Protein AF-0000000068719083 (afdb_homodimer)

Sequence (320 aa):
MLQYEHFLDLLLDNAKKLFYPEEWVSLDLTLSKTEVFCLLWMERNTEITMTKIADLLDIPMSTTTGVVNRLVKKGYIERYRDENDRRIVLIRLTETGVMLVQEVKQNAAHYFSLVTEALSEEEKAFLLQIFQKIMNHIATSQQKTEEKVSTPKMKNIPIEMLQYEHFLDLLLDNAKKLFYPEEWVSLDLTLSKTEVFCLLWMERNTEITMTKIADLLDIPMSTTTGVVNRLVKKGYIERYRDENDRRIVLIRLTETGVMLVQEVKQNAAHYFSLVTEALSEEEKAFLLQIFQKIMNHIATSQQKTEEKVSTPKMKNIPIE

Structure (mmCIF, N/CA/C/O backbone):
data_AF-0000000068719083-model_v1
#
loop_
_entity.id
_entity.type
_entity.pdbx_description
1 polymer 'MarR family transcriptional regulator'
#
loop_
_atom_site.group_PDB
_atom_site.id
_atom_site.type_symbol
_atom_site.label_atom_id
_atom_site.label_alt_id
_atom_site.label_comp_id
_atom_site.label_asym_id
_atom_site.label_entity_id
_atom_site.label_seq_id
_atom_site.pdbx_PDB_ins_code
_atom_site.Cartn_x
_atom_site.Cartn_y
_atom_site.Cartn_z
_atom_site.occupancy
_atom_site.B_iso_or_equiv
_atom_site.auth_seq_id
_atom_site.auth_comp_id
_atom_site.auth_asym_id
_atom_site.auth_atom_id
_atom_site.pdbx_PDB_model_num
ATOM 1 N N . MET A 1 1 ? 22.703 9.508 10.367 1 56.69 1 MET A N 1
ATOM 2 C CA . MET A 1 1 ? 21.984 8.258 10.578 1 56.69 1 MET A CA 1
ATOM 3 C C . MET A 1 1 ? 20.516 8.406 10.172 1 56.69 1 MET A C 1
ATOM 5 O O . MET A 1 1 ? 19.859 9.359 10.562 1 56.69 1 MET A O 1
ATOM 9 N N . LEU A 1 2 ? 20.312 7.691 9.18 1 62.22 2 LEU A N 1
ATOM 10 C CA . LEU A 1 2 ? 18.922 7.777 8.758 1 62.22 2 LEU A CA 1
ATOM 11 C C . LEU A 1 2 ? 17.984 7.363 9.891 1 62.22 2 LEU A C 1
ATOM 13 O O . LEU A 1 2 ? 18.094 6.254 10.422 1 62.22 2 LEU A O 1
ATOM 17 N N . GLN A 1 3 ? 17.359 8.391 10.531 1 79.06 3 GLN A N 1
ATOM 18 C CA . GLN A 1 3 ? 16.391 8.148 11.602 1 79.06 3 GLN A CA 1
ATOM 19 C C . GLN A 1 3 ? 15 7.91 11.047 1 79.06 3 GLN A C 1
AT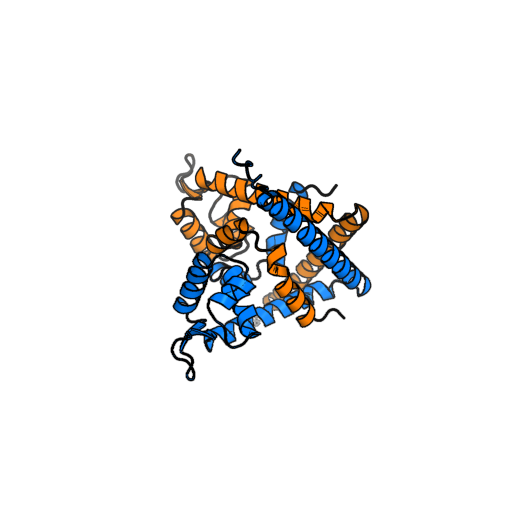OM 21 O O . GLN A 1 3 ? 14.609 8.516 10.047 1 79.06 3 GLN A O 1
ATOM 26 N N . TYR A 1 4 ? 14.398 6.938 11.648 1 80.56 4 TYR A N 1
ATOM 27 C CA . TYR A 1 4 ? 13.062 6.527 11.234 1 80.56 4 TYR A CA 1
ATOM 28 C C . TYR A 1 4 ? 12.156 7.742 11.039 1 80.56 4 TYR A C 1
ATOM 30 O O . TYR A 1 4 ? 11.453 7.84 10.023 1 80.56 4 TYR A O 1
ATOM 38 N N . GLU A 1 5 ? 12.273 8.656 11.961 1 80.19 5 GLU A N 1
ATOM 39 C CA . GLU A 1 5 ? 11.375 9.805 11.914 1 80.19 5 GLU A CA 1
ATOM 40 C C . GLU A 1 5 ? 11.656 10.68 10.695 1 80.19 5 GLU A C 1
ATOM 42 O O . GLU A 1 5 ? 10.727 11.211 10.078 1 80.19 5 GLU A O 1
ATOM 47 N N . HIS A 1 6 ? 12.898 10.742 10.391 1 79.56 6 HIS A N 1
ATOM 48 C CA . HIS A 1 6 ? 13.281 11.523 9.219 1 79.56 6 HIS A CA 1
ATOM 49 C C . HIS A 1 6 ? 12.82 10.844 7.93 1 79.56 6 HIS A C 1
ATOM 51 O O . HIS A 1 6 ? 12.328 11.508 7.016 1 79.56 6 HIS A O 1
ATOM 57 N N . PHE A 1 7 ? 13 9.602 7.984 1 79.31 7 PHE A N 1
ATOM 58 C CA . PHE A 1 7 ? 12.562 8.844 6.816 1 79.31 7 PHE A CA 1
ATOM 59 C C . PHE A 1 7 ? 11.047 8.945 6.645 1 79.31 7 PHE A C 1
ATOM 61 O O . PHE A 1 7 ? 10.555 9.141 5.527 1 79.31 7 PHE A O 1
ATOM 68 N N . LEU A 1 8 ? 10.344 8.812 7.711 1 79.94 8 LEU A N 1
ATOM 69 C CA . LEU A 1 8 ? 8.891 8.898 7.676 1 79.94 8 LEU A CA 1
ATOM 70 C C . LEU A 1 8 ? 8.438 10.266 7.176 1 79.94 8 LEU A C 1
ATOM 72 O O . LEU A 1 8 ? 7.516 10.359 6.363 1 79.94 8 LEU A O 1
ATOM 76 N N . ASP A 1 9 ? 9.117 11.242 7.594 1 80.31 9 ASP A N 1
ATOM 77 C CA . ASP A 1 9 ? 8.789 12.594 7.148 1 80.31 9 ASP A CA 1
ATOM 78 C C . ASP A 1 9 ? 9.008 12.742 5.645 1 80.31 9 ASP A C 1
ATOM 80 O O . ASP A 1 9 ? 8.188 13.352 4.949 1 80.31 9 ASP A O 1
ATOM 84 N N . LEU A 1 10 ? 10.062 12.203 5.227 1 76.25 10 LEU A N 1
ATOM 85 C CA . LEU A 1 10 ? 10.367 12.258 3.803 1 76.25 10 LEU A CA 1
ATOM 86 C C . LEU A 1 10 ? 9.305 11.531 2.988 1 76.25 10 LEU A C 1
ATOM 88 O O . LEU A 1 10 ? 8.875 12.023 1.938 1 76.25 10 LEU A O 1
ATOM 92 N N . LEU A 1 11 ? 8.945 10.375 3.459 1 76.75 11 LEU A N 1
ATOM 93 C CA . LEU A 1 11 ? 7.922 9.602 2.768 1 76.75 11 LEU A CA 1
ATOM 94 C C . LEU A 1 11 ? 6.594 10.352 2.738 1 76.75 11 LEU A C 1
ATOM 96 O O . LEU A 1 11 ? 5.945 10.43 1.692 1 76.75 11 LEU A O 1
ATOM 100 N N . LEU A 1 12 ? 6.25 10.945 3.846 1 78.19 12 LEU A N 1
ATOM 101 C CA . LEU A 1 12 ? 4.973 11.648 3.951 1 78.19 12 LEU A CA 1
ATOM 102 C C . LEU A 1 12 ? 4.973 12.906 3.094 1 78.19 12 LEU A C 1
ATOM 104 O O . LEU A 1 12 ? 3.947 13.273 2.518 1 78.19 12 LEU A O 1
ATOM 108 N N . ASP A 1 13 ? 6.07 13.484 2.934 1 76.06 13 ASP A N 1
ATOM 109 C CA . ASP A 1 13 ? 6.184 14.711 2.15 1 76.06 13 ASP A CA 1
ATOM 110 C C . ASP A 1 13 ? 6.156 14.406 0.653 1 76.06 13 ASP A C 1
ATOM 112 O O . ASP A 1 13 ? 5.797 15.266 -0.152 1 76.06 13 ASP A O 1
ATOM 116 N N . ASN A 1 14 ? 6.539 13.172 0.331 1 72.31 14 ASN A N 1
ATOM 117 C CA . ASN A 1 14 ? 6.668 12.828 -1.082 1 72.31 14 ASN A CA 1
ATOM 118 C C . ASN A 1 14 ? 5.598 11.836 -1.517 1 72.31 14 ASN A C 1
ATOM 120 O O . ASN A 1 14 ? 5.551 11.438 -2.682 1 72.31 14 ASN A O 1
ATOM 124 N N . ALA A 1 15 ? 4.938 11.391 -0.532 1 65.88 15 ALA A N 1
ATOM 125 C CA . ALA A 1 15 ? 3.938 10.352 -0.769 1 65.88 15 ALA A CA 1
ATOM 126 C C . ALA A 1 15 ? 3.035 10.719 -1.945 1 65.88 15 ALA A C 1
ATOM 128 O O . ALA A 1 15 ? 2.686 9.859 -2.758 1 65.88 15 ALA A O 1
ATOM 129 N N . LYS A 1 16 ? 2.787 11.938 -2.02 1 64.75 16 LYS A N 1
ATOM 130 C CA . LYS A 1 16 ? 1.903 12.445 -3.066 1 64.75 16 LYS A CA 1
ATOM 131 C C . LYS A 1 16 ? 2.451 12.117 -4.453 1 64.75 16 LYS A C 1
ATOM 133 O O . LYS A 1 16 ? 1.693 11.75 -5.352 1 64.75 16 LYS A O 1
ATOM 138 N N . LYS A 1 17 ? 3.551 12.258 -4.574 1 63.34 17 LYS A N 1
ATOM 139 C CA . LYS A 1 17 ? 4.223 12.141 -5.863 1 63.34 17 LYS A CA 1
ATOM 140 C C . LYS A 1 17 ? 4.398 10.68 -6.266 1 63.34 17 LYS A C 1
ATOM 142 O O . LYS A 1 17 ? 4.324 10.344 -7.449 1 63.34 17 LYS A O 1
ATOM 147 N N . LEU A 1 18 ? 4.582 9.938 -5.23 1 61.22 18 LEU A N 1
ATOM 148 C CA . LEU A 1 18 ? 4.945 8.547 -5.492 1 61.22 18 LEU A CA 1
ATOM 149 C C . LEU A 1 18 ? 3.715 7.648 -5.457 1 61.22 18 LEU A C 1
ATOM 151 O O . LEU A 1 18 ? 3.584 6.738 -6.277 1 61.22 18 LEU A O 1
ATOM 155 N N . PHE A 1 19 ? 2.883 8.055 -4.602 1 59.44 19 PHE A N 1
ATOM 156 C CA . PHE A 1 19 ? 1.918 7.012 -4.262 1 59.44 19 PHE A CA 1
ATOM 157 C C . PHE A 1 19 ? 0.505 7.438 -4.648 1 59.44 19 PHE A C 1
ATOM 159 O O . PHE A 1 19 ? -0.429 6.637 -4.582 1 59.44 19 PHE A O 1
ATOM 166 N N . TYR A 1 20 ? 0.409 8.609 -5.23 1 63.75 20 TYR A N 1
ATOM 167 C CA . TYR A 1 20 ? -0.998 8.984 -5.312 1 63.75 20 TYR A CA 1
ATOM 168 C C . TYR A 1 20 ? -1.325 9.578 -6.676 1 63.75 20 TYR A C 1
ATOM 170 O O . TYR A 1 20 ? -1.882 10.672 -6.766 1 63.75 20 TYR A O 1
ATOM 178 N N . PRO A 1 21 ? -0.808 8.844 -7.66 1 64.12 21 PRO A N 1
ATOM 179 C CA . PRO A 1 21 ? -1.549 9.25 -8.859 1 64.12 21 PRO A CA 1
ATOM 180 C C . PRO A 1 21 ? -3.037 8.914 -8.773 1 64.12 21 PRO A C 1
ATOM 182 O O . PRO A 1 21 ? -3.428 8 -8.039 1 64.12 21 PRO A O 1
ATOM 185 N N . GLU A 1 22 ? -3.838 9.82 -9.336 1 66.44 22 GLU A N 1
ATOM 186 C CA . GLU A 1 22 ? -5.289 9.695 -9.227 1 66.44 22 GLU A CA 1
ATOM 187 C C . GLU A 1 22 ? -5.73 8.25 -9.414 1 66.44 22 GLU A C 1
ATOM 189 O O . GLU A 1 22 ? -6.617 7.766 -8.703 1 66.44 22 GLU A O 1
ATOM 194 N N . GLU A 1 23 ? -5.035 7.613 -10.219 1 70.75 23 GLU A N 1
ATOM 195 C CA . GLU A 1 23 ? -5.41 6.242 -10.547 1 70.75 23 GLU A CA 1
ATOM 196 C C . GLU A 1 23 ? -5.145 5.305 -9.367 1 70.75 23 GLU A C 1
ATOM 198 O O . GLU A 1 23 ? -5.93 4.391 -9.109 1 70.75 23 GLU A O 1
ATOM 203 N N . TRP A 1 24 ? -4.211 5.629 -8.594 1 76.81 24 TRP A N 1
ATOM 204 C CA . TRP A 1 24 ? -3.861 4.742 -7.492 1 76.81 24 TRP A CA 1
ATOM 205 C C . TRP A 1 24 ? -4.75 5.004 -6.281 1 76.81 24 TRP A C 1
ATOM 207 O O . TRP A 1 24 ? -5.047 4.09 -5.512 1 76.81 24 TRP A O 1
ATOM 217 N N . VAL A 1 25 ? -5.242 6.188 -6.352 1 79.69 25 VAL A N 1
ATOM 218 C CA . VAL A 1 25 ? -6.07 6.543 -5.207 1 79.69 25 VAL A CA 1
ATOM 219 C C . VAL A 1 25 ? -7.402 5.797 -5.277 1 79.69 25 VAL A C 1
ATOM 221 O O . VAL A 1 25 ? -7.871 5.254 -4.277 1 79.69 25 VAL A O 1
ATOM 224 N N . SER A 1 26 ? -7.91 5.832 -6.461 1 83.06 26 SER A N 1
ATOM 225 C CA . SER A 1 26 ? -9.188 5.145 -6.645 1 83.06 26 SER A CA 1
ATOM 226 C C . SER A 1 26 ? -9.062 3.66 -6.324 1 83.06 26 SER A C 1
ATOM 228 O O . SER A 1 26 ? -9.914 3.1 -5.625 1 83.06 26 SER A O 1
ATOM 230 N N . LEU A 1 27 ? -8.016 3.102 -6.781 1 85.94 27 LEU A N 1
ATOM 231 C CA . LEU A 1 27 ? -7.777 1.688 -6.516 1 85.94 27 LEU A CA 1
ATOM 232 C C . LEU A 1 27 ? -7.543 1.444 -5.027 1 85.94 27 LEU A C 1
ATOM 234 O O . LEU A 1 27 ? -8.102 0.507 -4.453 1 85.94 27 LEU A O 1
ATOM 238 N N . ASP A 1 28 ? -6.836 2.328 -4.449 1 85.69 28 ASP A N 1
ATOM 239 C CA . ASP A 1 28 ? -6.48 2.236 -3.037 1 85.69 28 ASP A CA 1
ATOM 240 C C . ASP A 1 28 ? -7.723 2.301 -2.152 1 85.69 28 ASP A C 1
ATOM 242 O O . ASP A 1 28 ? -7.789 1.635 -1.117 1 85.69 28 ASP A O 1
ATOM 246 N N . LEU A 1 29 ? -8.617 2.992 -2.641 1 86.69 29 LEU A N 1
ATOM 247 C CA . LEU A 1 29 ? -9.82 3.197 -1.836 1 86.69 29 LEU A CA 1
ATOM 248 C C . LEU A 1 29 ? -10.828 2.072 -2.064 1 86.69 29 LEU A C 1
ATOM 250 O O . LEU A 1 29 ? -11.773 1.916 -1.294 1 86.69 29 LEU A O 1
ATOM 254 N N . THR A 1 30 ? -10.523 1.318 -3.061 1 88.88 30 THR A N 1
ATOM 255 C CA . THR A 1 30 ? -11.5 0.294 -3.418 1 88.88 30 THR A CA 1
ATOM 256 C C . THR A 1 30 ? -11 -1.091 -3.014 1 88.88 30 THR A C 1
ATOM 258 O O . THR A 1 30 ? -11.797 -1.961 -2.652 1 88.88 30 THR A O 1
ATOM 261 N N . LEU A 1 31 ? -9.695 -1.277 -3.098 1 93 31 LEU A N 1
ATOM 262 C CA . LEU A 1 31 ? -9.117 -2.586 -2.82 1 93 31 LEU A CA 1
ATOM 263 C C . LEU A 1 31 ? -7.914 -2.461 -1.892 1 93 31 LEU A C 1
ATOM 265 O O . LEU A 1 31 ? -7.07 -1.582 -2.076 1 93 31 LEU A O 1
ATOM 269 N N . SER A 1 32 ? -7.906 -3.391 -0.955 1 90.5 32 SER A N 1
ATOM 270 C CA . SER A 1 32 ? -6.703 -3.479 -0.131 1 90.5 32 SER A CA 1
ATOM 271 C C . SER A 1 32 ? -5.539 -4.074 -0.914 1 90.5 32 SER A C 1
ATOM 273 O O . SER A 1 32 ? -5.738 -4.691 -1.962 1 90.5 32 SER A O 1
ATOM 275 N N . LYS A 1 33 ? -4.391 -3.863 -0.398 1 88.19 33 LYS A N 1
ATOM 276 C CA . LYS A 1 33 ? -3.213 -4.473 -1.008 1 88.19 33 LYS A CA 1
ATOM 277 C C . LYS A 1 33 ? -3.33 -5.992 -1.034 1 88.19 33 LYS A C 1
ATOM 279 O O . LYS A 1 33 ? -2.932 -6.633 -2.008 1 88.19 33 LYS A O 1
ATOM 284 N N . THR A 1 34 ? -3.875 -6.477 0.016 1 89 34 THR A N 1
ATOM 285 C CA . THR A 1 34 ? -4.07 -7.918 0.113 1 89 34 THR A CA 1
ATOM 286 C C . THR A 1 34 ? -4.969 -8.422 -1.017 1 89 34 THR A C 1
ATOM 288 O O . THR A 1 34 ? -4.664 -9.43 -1.655 1 89 34 THR A O 1
ATOM 291 N N . GLU A 1 35 ? -5.953 -7.723 -1.214 1 93.06 35 GLU A N 1
ATOM 292 C CA . GLU A 1 35 ? -6.879 -8.086 -2.283 1 93.06 35 GLU A CA 1
ATOM 293 C C . GLU A 1 35 ? -6.215 -7.961 -3.652 1 93.06 35 GLU A C 1
ATOM 295 O O . GLU A 1 35 ? -6.395 -8.82 -4.516 1 93.06 35 GLU A O 1
ATOM 300 N N . VAL A 1 36 ? -5.477 -6.938 -3.818 1 91.56 36 VAL A N 1
ATOM 301 C CA . VAL A 1 36 ? -4.789 -6.719 -5.086 1 91.56 36 VAL A CA 1
ATOM 302 C C . VAL A 1 36 ? -3.779 -7.84 -5.324 1 91.56 36 VAL A C 1
ATOM 304 O O . VAL A 1 36 ? -3.719 -8.406 -6.422 1 91.56 36 VAL A O 1
ATOM 307 N N . PHE A 1 37 ? -3.086 -8.164 -4.34 1 89.5 37 PHE A N 1
ATOM 308 C CA . PHE A 1 37 ? -2.092 -9.219 -4.465 1 89.5 37 PHE A CA 1
ATOM 309 C C . PHE A 1 37 ? -2.758 -10.555 -4.773 1 89.5 37 PHE A C 1
ATOM 311 O O . PHE A 1 37 ? -2.232 -11.352 -5.559 1 89.5 37 PHE A O 1
ATOM 318 N N . CYS A 1 38 ? -3.818 -10.766 -4.133 1 92.31 38 CYS A N 1
ATOM 319 C CA . CYS A 1 38 ? -4.57 -11.984 -4.406 1 92.31 38 CYS A CA 1
ATOM 320 C C . CYS A 1 38 ? -4.93 -12.086 -5.883 1 92.31 38 CYS A C 1
ATOM 322 O O . CYS A 1 38 ? -4.68 -13.109 -6.52 1 92.31 38 CYS A O 1
ATOM 324 N N . LEU A 1 39 ? -5.375 -11.023 -6.414 1 95.38 39 LEU A N 1
ATOM 325 C CA . LEU A 1 39 ? -5.793 -11 -7.812 1 95.38 39 LEU A CA 1
ATOM 326 C C . LEU A 1 39 ? -4.602 -11.188 -8.742 1 95.38 39 LEU A C 1
ATOM 328 O O . LEU A 1 39 ? -4.688 -11.922 -9.727 1 95.38 39 LEU A O 1
ATOM 332 N N . LEU A 1 40 ? -3.553 -10.508 -8.43 1 92.81 40 LEU A N 1
ATOM 333 C CA . LEU A 1 40 ? -2.346 -10.625 -9.242 1 92.81 40 LEU A CA 1
ATOM 334 C C . LEU A 1 40 ? -1.826 -12.055 -9.242 1 92.81 40 LEU A C 1
ATOM 336 O O . LEU A 1 40 ? -1.424 -12.578 -10.289 1 92.81 40 LEU A O 1
ATOM 340 N N . TRP A 1 41 ? -1.863 -12.617 -8.125 1 89.06 41 TRP A N 1
ATOM 341 C CA . TRP A 1 41 ? -1.402 -14 -7.996 1 89.06 41 TRP A CA 1
ATOM 342 C C . TRP A 1 41 ? -2.307 -14.945 -8.773 1 89.06 41 TRP A C 1
ATOM 344 O O . TRP A 1 41 ? -1.825 -15.859 -9.445 1 89.06 41 TRP A O 1
ATOM 354 N N . MET A 1 42 ? -3.559 -14.766 -8.648 1 94 42 MET A N 1
ATOM 355 C CA . MET A 1 42 ? -4.52 -15.641 -9.32 1 94 42 MET A CA 1
ATOM 356 C C . MET A 1 42 ? -4.316 -15.609 -10.828 1 94 42 MET A C 1
ATOM 358 O O . MET A 1 42 ? -4.559 -16.609 -11.516 1 94 42 MET A O 1
ATOM 362 N N . GLU A 1 43 ? -3.943 -14.469 -11.289 1 92.62 43 GLU A N 1
ATOM 363 C CA . GLU A 1 43 ? -3.758 -14.328 -12.727 1 92.62 43 GLU A CA 1
ATOM 364 C C . GLU A 1 43 ? -2.641 -15.242 -13.234 1 92.62 43 GLU A C 1
ATOM 366 O O . GLU A 1 43 ? -2.676 -15.703 -14.375 1 92.62 43 GLU A O 1
ATOM 371 N N . ARG A 1 44 ? -1.761 -15.602 -12.383 1 87.81 44 ARG A N 1
ATOM 372 C CA . ARG A 1 44 ? -0.595 -16.391 -12.781 1 87.81 44 ARG A CA 1
ATOM 373 C C . ARG A 1 44 ? -0.761 -17.844 -12.391 1 87.81 44 ARG A C 1
ATOM 375 O O . ARG A 1 44 ? 0.15 -18.656 -12.586 1 87.81 44 ARG A O 1
ATOM 382 N N . ASN A 1 45 ? -1.849 -18.156 -11.82 1 88.19 45 ASN A N 1
ATOM 383 C CA . ASN A 1 45 ? -2.053 -19.516 -11.328 1 88.19 45 ASN A CA 1
ATOM 384 C C . ASN A 1 45 ? -3.365 -20.109 -11.836 1 88.19 45 ASN A C 1
ATOM 386 O O . ASN A 1 45 ? -4.262 -19.359 -12.258 1 88.19 45 ASN A O 1
ATOM 390 N N . THR A 1 46 ? -3.395 -21.453 -11.867 1 87.19 46 THR A N 1
ATOM 391 C CA . THR A 1 46 ? -4.594 -22.172 -12.281 1 87.19 46 THR A CA 1
ATOM 392 C C . THR A 1 46 ? -5.07 -23.109 -11.172 1 87.19 46 THR A C 1
ATOM 394 O O . THR A 1 46 ? -4.336 -23.375 -10.219 1 87.19 46 THR A O 1
ATOM 397 N N . GLU A 1 47 ? -6.359 -23.562 -11.32 1 89.62 47 GLU A N 1
ATOM 398 C CA . GLU A 1 47 ? -6.941 -24.5 -10.367 1 89.62 47 GLU A CA 1
ATOM 399 C C . GLU A 1 47 ? -6.828 -23.984 -8.938 1 89.62 47 GLU A C 1
ATOM 401 O O . GLU A 1 47 ? -6.34 -24.688 -8.047 1 89.62 47 GLU A O 1
ATOM 406 N N . ILE A 1 48 ? -7.305 -22.812 -8.758 1 95.06 48 ILE A N 1
ATOM 407 C CA . ILE A 1 48 ? -7.129 -22.094 -7.5 1 95.06 48 ILE A CA 1
ATOM 408 C C . ILE A 1 48 ? -8.211 -22.516 -6.512 1 95.06 48 ILE A C 1
ATOM 410 O O . ILE A 1 48 ? -9.406 -22.469 -6.828 1 95.06 48 ILE A O 1
ATOM 414 N N . THR A 1 49 ? -7.723 -22.984 -5.348 1 95.94 49 THR A N 1
ATOM 415 C CA . THR A 1 49 ? -8.617 -23.297 -4.234 1 95.94 49 THR A CA 1
ATOM 416 C C . THR A 1 49 ? -8.438 -22.281 -3.104 1 95.94 49 THR A C 1
ATOM 418 O O . THR A 1 49 ? -7.492 -21.484 -3.119 1 95.94 49 THR A O 1
ATOM 421 N N . MET A 1 50 ? -9.391 -22.359 -2.174 1 96.06 50 MET A N 1
ATOM 422 C CA . MET A 1 50 ? -9.266 -21.5 -0.996 1 96.06 50 MET A CA 1
ATOM 423 C C . MET A 1 50 ? -7.949 -21.766 -0.275 1 96.06 50 MET A C 1
ATOM 425 O O . MET A 1 50 ? -7.281 -20.812 0.157 1 96.06 50 MET A O 1
ATOM 429 N N . THR A 1 51 ? -7.609 -23 -0.189 1 95.12 51 THR A N 1
ATOM 430 C CA . THR A 1 51 ? -6.383 -23.391 0.494 1 95.12 51 THR A CA 1
ATOM 431 C C . THR A 1 51 ? -5.156 -22.844 -0.232 1 95.12 51 THR A C 1
ATOM 433 O O . THR A 1 51 ? -4.227 -22.344 0.402 1 95.12 51 THR A O 1
ATOM 436 N N . LYS A 1 52 ? -5.121 -22.891 -1.473 1 93.69 52 LYS A N 1
ATOM 437 C CA . LYS A 1 52 ? -4.004 -22.375 -2.258 1 93.69 52 LYS A CA 1
ATOM 438 C C . LYS A 1 52 ? -3.852 -20.875 -2.068 1 93.69 52 LYS A C 1
ATOM 440 O O . LYS A 1 52 ? -2.732 -20.359 -1.992 1 93.69 52 LYS A O 1
ATOM 445 N N . ILE A 1 53 ? -4.973 -20.188 -1.955 1 92.69 53 ILE A N 1
ATOM 446 C CA . ILE A 1 53 ? -4.938 -18.75 -1.743 1 92.69 53 ILE A CA 1
ATOM 447 C C . ILE A 1 53 ? -4.352 -18.438 -0.367 1 92.69 53 ILE A C 1
ATOM 449 O O . ILE A 1 53 ? -3.469 -17.594 -0.237 1 92.69 53 ILE A O 1
ATOM 453 N N . ALA A 1 54 ? -4.824 -19.141 0.609 1 91 54 ALA A N 1
ATOM 454 C CA . ALA A 1 54 ? -4.359 -18.922 1.978 1 91 54 ALA A CA 1
ATOM 455 C C . ALA A 1 54 ? -2.854 -19.156 2.086 1 91 54 ALA A C 1
ATOM 457 O O . ALA A 1 54 ? -2.143 -18.375 2.723 1 91 54 ALA A O 1
ATOM 458 N N . ASP A 1 55 ? -2.375 -20.203 1.466 1 86.5 55 ASP A N 1
ATOM 459 C CA . ASP A 1 55 ? -0.965 -20.578 1.506 1 86.5 55 ASP A CA 1
ATOM 460 C C . ASP A 1 55 ? -0.1 -19.531 0.794 1 86.5 55 ASP A C 1
ATOM 462 O O . ASP A 1 55 ? 0.955 -19.156 1.3 1 86.5 55 ASP A O 1
ATOM 466 N N . LEU A 1 56 ? -0.563 -19.141 -0.217 1 80 56 LEU A N 1
ATOM 467 C CA . LEU A 1 56 ? 0.214 -18.219 -1.038 1 80 56 LEU A CA 1
ATOM 468 C C . LEU A 1 56 ? 0.275 -16.828 -0.396 1 80 56 LEU A C 1
ATOM 470 O O . LEU A 1 56 ? 1.324 -16.188 -0.405 1 80 56 LEU A O 1
ATOM 474 N N . LEU A 1 57 ? -0.862 -16.375 0.115 1 81.12 57 LEU A N 1
ATOM 475 C CA . LEU A 1 57 ? -0.885 -15.086 0.783 1 81.12 57 LEU A CA 1
ATOM 476 C C . LEU A 1 57 ? -0.342 -15.195 2.203 1 81.12 57 LEU A C 1
ATOM 478 O O . LEU A 1 57 ? -0.044 -14.18 2.84 1 81.12 57 LEU A O 1
ATOM 482 N N . ASP A 1 58 ? -0.278 -16.422 2.658 1 82.31 58 ASP A N 1
ATOM 483 C CA . ASP A 1 58 ? 0.197 -16.703 4.008 1 82.31 58 ASP A CA 1
ATOM 484 C C . ASP A 1 58 ? -0.652 -15.984 5.055 1 82.31 58 ASP A C 1
ATOM 486 O O . ASP A 1 58 ? -0.123 -15.266 5.902 1 82.31 58 ASP A O 1
ATOM 490 N N . ILE A 1 59 ? -1.872 -16.156 4.918 1 84.12 59 ILE A N 1
ATOM 491 C CA . ILE A 1 59 ? -2.826 -15.609 5.871 1 84.12 59 ILE A CA 1
ATOM 492 C C . ILE A 1 59 ? -3.779 -16.703 6.348 1 84.12 59 ILE A C 1
ATOM 494 O O . ILE A 1 59 ? -3.986 -17.703 5.648 1 84.12 59 ILE A O 1
ATOM 498 N N . PRO A 1 60 ? -4.293 -16.5 7.512 1 88.5 60 PRO A N 1
ATOM 499 C CA . PRO A 1 60 ? -5.227 -17.5 8.039 1 88.5 60 PRO A CA 1
ATOM 500 C C . PRO A 1 60 ? -6.453 -17.688 7.148 1 88.5 60 PRO A C 1
ATOM 502 O O . PRO A 1 60 ? -6.879 -16.75 6.473 1 88.5 60 PRO A O 1
ATOM 505 N N . MET A 1 61 ? -6.996 -18.859 7.262 1 94 61 MET A N 1
ATOM 506 C CA . MET A 1 61 ? -8.164 -19.203 6.445 1 94 61 MET A CA 1
ATOM 507 C C . MET A 1 61 ? -9.32 -18.25 6.727 1 94 61 MET A C 1
ATOM 509 O O . MET A 1 61 ? -10.078 -17.906 5.82 1 94 61 MET A O 1
ATOM 513 N N . SER A 1 62 ? -9.406 -17.891 7.898 1 93.56 62 SER A N 1
ATOM 514 C CA . SER A 1 62 ? -10.477 -16.969 8.25 1 93.56 62 SER A CA 1
ATOM 515 C C . SER A 1 62 ? -10.336 -15.656 7.477 1 93.56 62 SER A C 1
ATOM 517 O O . SER A 1 62 ? -11.32 -15.133 6.945 1 93.56 62 SER A O 1
ATOM 519 N N . THR A 1 63 ? -9.156 -15.172 7.367 1 91.19 63 THR A N 1
ATOM 520 C CA . THR A 1 63 ? -8.883 -13.953 6.621 1 91.19 63 THR A CA 1
ATOM 521 C C . THR A 1 63 ? -9.062 -14.18 5.121 1 91.19 63 THR A C 1
ATOM 523 O O . THR A 1 63 ? -9.617 -13.328 4.426 1 91.19 63 THR A O 1
ATOM 526 N N . THR A 1 64 ? -8.586 -15.297 4.754 1 94.06 64 THR A N 1
ATOM 527 C CA . THR A 1 64 ? -8.727 -15.664 3.352 1 94.06 64 THR A CA 1
ATOM 528 C C . THR A 1 64 ? -10.203 -15.664 2.943 1 94.06 64 THR A C 1
ATOM 530 O O . THR A 1 64 ? -10.562 -15.125 1.896 1 94.06 64 THR A O 1
ATOM 533 N N . THR A 1 65 ? -11.023 -16.219 3.723 1 96.75 65 THR A N 1
ATOM 534 C CA . THR A 1 65 ? -12.453 -16.266 3.451 1 96.75 65 THR A CA 1
ATOM 535 C C . THR A 1 65 ? -13.023 -14.852 3.299 1 96.75 65 THR A C 1
ATOM 537 O O . THR A 1 65 ? -13.773 -14.578 2.363 1 96.75 65 THR A O 1
ATOM 540 N N . GLY A 1 66 ? -12.602 -14.016 4.227 1 95.44 66 GLY A N 1
ATOM 541 C CA . GLY A 1 66 ? -13.031 -12.633 4.141 1 95.44 66 GLY A CA 1
ATOM 542 C C . GLY A 1 66 ? -12.602 -11.953 2.855 1 95.44 66 GLY A C 1
ATOM 543 O O . GLY A 1 66 ? -13.391 -11.266 2.213 1 95.44 66 GLY A O 1
ATOM 544 N N . VAL A 1 67 ? -11.414 -12.133 2.48 1 94.94 67 VAL A N 1
ATOM 545 C CA . VAL A 1 67 ? -10.844 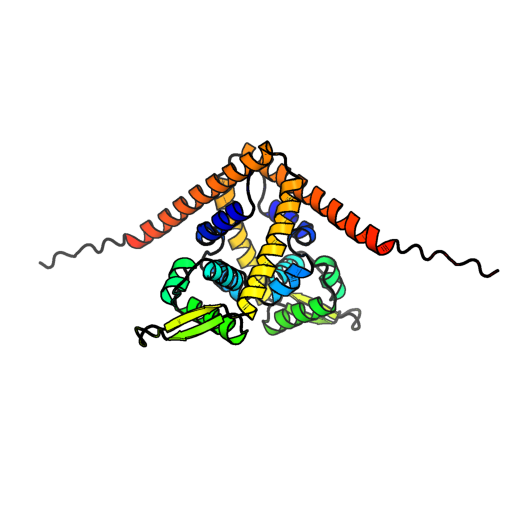-11.523 1.283 1 94.94 67 VAL A CA 1
ATOM 546 C C . VAL A 1 67 ? -11.57 -12.039 0.043 1 94.94 67 VAL A C 1
ATOM 548 O O . VAL A 1 67 ? -11.992 -11.258 -0.809 1 94.94 67 VAL A O 1
ATOM 551 N N . VAL A 1 68 ? -11.742 -13.312 -0.014 1 97.25 68 VAL A N 1
ATOM 552 C CA . VAL A 1 68 ? -12.367 -13.93 -1.177 1 97.25 68 VAL A CA 1
ATOM 553 C C . VAL A 1 68 ? -13.828 -13.508 -1.265 1 97.25 68 VAL A C 1
ATOM 555 O O . VAL A 1 68 ? -14.32 -13.156 -2.342 1 97.25 68 VAL A O 1
ATOM 558 N N . ASN A 1 69 ? -14.5 -13.516 -0.157 1 97.81 69 ASN A N 1
ATOM 559 C CA . ASN A 1 69 ? -15.898 -13.094 -0.144 1 97.81 69 ASN A CA 1
ATOM 560 C C . ASN A 1 69 ? -16.047 -11.664 -0.654 1 97.81 69 ASN A C 1
ATOM 562 O O . ASN A 1 69 ? -16.969 -11.367 -1.414 1 97.81 69 ASN A O 1
ATOM 566 N N . ARG A 1 70 ? -15.203 -10.812 -0.269 1 96.81 70 ARG A N 1
ATOM 567 C CA . ARG A 1 70 ? -15.242 -9.43 -0.712 1 96.81 70 ARG A CA 1
ATOM 568 C C . ARG A 1 70 ? -15.008 -9.32 -2.215 1 96.81 70 ARG A C 1
ATOM 570 O O . ARG A 1 70 ? -15.688 -8.562 -2.906 1 96.81 70 ARG A O 1
ATOM 577 N N . LEU A 1 71 ? -14.055 -10.07 -2.682 1 97.94 71 LEU A N 1
ATOM 578 C CA . LEU A 1 71 ? -13.711 -10.031 -4.102 1 97.94 71 LEU A CA 1
ATOM 579 C C . LEU A 1 71 ? -14.836 -10.625 -4.945 1 97.94 71 LEU A C 1
ATOM 581 O O . LEU A 1 71 ? -15.086 -10.164 -6.062 1 97.94 71 LEU A O 1
ATOM 585 N N . VAL A 1 72 ? -15.531 -11.641 -4.426 1 98.25 72 VAL A N 1
ATOM 586 C CA . VAL A 1 72 ? -16.688 -12.211 -5.098 1 98.25 72 VAL A CA 1
ATOM 587 C C . VAL A 1 72 ? -17.812 -11.188 -5.141 1 98.25 72 VAL A C 1
ATOM 589 O O . VAL A 1 72 ? -18.438 -10.969 -6.191 1 98.25 72 VAL A O 1
ATOM 592 N N . LYS A 1 73 ? -18.016 -10.578 -4.031 1 97.81 73 LYS A N 1
ATOM 593 C CA . LYS A 1 73 ? -19.062 -9.578 -3.934 1 97.81 73 LYS A CA 1
ATOM 594 C C . LYS A 1 73 ? -18.828 -8.422 -4.902 1 97.81 73 LYS A C 1
ATOM 596 O O . LYS A 1 73 ? -19.766 -7.895 -5.496 1 97.81 73 LYS A O 1
ATOM 601 N N . LYS A 1 74 ? -17.578 -8.07 -5.109 1 97 74 LYS A N 1
ATOM 602 C CA . LYS A 1 74 ? -17.203 -6.969 -6 1 97 74 LYS A CA 1
ATOM 603 C C . LYS A 1 74 ? -17.203 -7.418 -7.457 1 97 74 LYS A C 1
ATOM 605 O O . LYS A 1 74 ? -17.047 -6.598 -8.367 1 97 74 LYS A O 1
ATOM 610 N N . GLY A 1 75 ? -17.297 -8.695 -7.695 1 98 75 GLY A N 1
ATOM 611 C CA . GLY A 1 75 ? -17.438 -9.242 -9.039 1 98 75 GLY A CA 1
ATOM 612 C C . GLY A 1 75 ? -16.109 -9.5 -9.719 1 98 75 GLY A C 1
ATOM 613 O O . GLY A 1 75 ? -16.047 -9.68 -10.938 1 98 75 GLY A O 1
ATOM 614 N N . TYR A 1 76 ? -14.984 -9.523 -8.992 1 98.06 76 TYR A N 1
ATOM 615 C CA . TYR A 1 76 ? -13.672 -9.695 -9.594 1 98.06 76 TYR A CA 1
ATOM 616 C C . TYR A 1 76 ? -13.305 -11.172 -9.711 1 98.06 76 TYR A C 1
ATOM 618 O O . TYR A 1 76 ? -12.469 -11.547 -10.539 1 98.06 76 TYR A O 1
ATOM 626 N N . ILE A 1 77 ? -13.906 -11.984 -8.781 1 98.38 77 ILE A N 1
ATOM 627 C CA . ILE A 1 77 ? -13.68 -13.43 -8.852 1 98.38 77 ILE A CA 1
ATOM 628 C C . ILE A 1 77 ? -15.008 -14.164 -8.664 1 98.38 77 ILE A C 1
ATOM 630 O O . ILE A 1 77 ? -16 -13.57 -8.25 1 98.38 77 ILE A O 1
ATOM 634 N N . GLU A 1 78 ? -15.016 -15.43 -8.977 1 98.19 78 GLU A N 1
ATOM 635 C CA . GLU A 1 78 ? -16.188 -16.281 -8.773 1 98.19 78 GLU A CA 1
ATOM 636 C C . GLU A 1 78 ? -15.766 -17.703 -8.375 1 98.19 78 GLU A C 1
ATOM 638 O O . GLU A 1 78 ? -14.664 -18.141 -8.695 1 98.19 78 GLU A O 1
ATOM 643 N N . ARG A 1 79 ? -16.625 -18.281 -7.641 1 97 79 ARG A N 1
ATOM 644 C CA . ARG A 1 79 ? -16.453 -19.688 -7.266 1 97 79 ARG A CA 1
ATOM 645 C C . ARG A 1 79 ? -17.172 -20.609 -8.25 1 97 79 ARG A C 1
ATOM 647 O O . ARG A 1 79 ? -18.25 -20.266 -8.75 1 97 79 ARG A O 1
ATOM 654 N N . TYR A 1 80 ? -16.531 -21.688 -8.477 1 95 80 TYR A N 1
ATOM 655 C CA . TYR A 1 80 ? -17.172 -22.688 -9.32 1 95 80 TYR A CA 1
ATOM 656 C C . TYR A 1 80 ? -16.703 -24.094 -8.945 1 95 80 TYR A C 1
ATOM 658 O O . TYR A 1 80 ? -15.672 -24.25 -8.289 1 95 80 TYR A O 1
ATOM 666 N N . ARG A 1 81 ? -17.5 -25.062 -9.273 1 93.31 81 ARG A N 1
ATOM 667 C CA . ARG A 1 81 ? -17.156 -26.438 -8.953 1 93.31 81 ARG A CA 1
ATOM 668 C C . ARG A 1 81 ? -16.438 -27.109 -10.117 1 93.31 81 ARG A C 1
ATOM 670 O O . ARG A 1 81 ? -16.781 -26.891 -11.273 1 93.31 81 ARG A O 1
ATOM 677 N N . ASP A 1 82 ? -15.445 -27.922 -9.695 1 88.25 82 ASP A N 1
ATOM 678 C CA . ASP A 1 82 ? -14.719 -28.703 -10.695 1 88.25 82 ASP A CA 1
ATOM 679 C C . ASP A 1 82 ? -15.648 -29.703 -11.383 1 88.25 82 ASP A C 1
ATOM 681 O O . ASP A 1 82 ? -16.453 -30.359 -10.734 1 88.25 82 ASP A O 1
ATOM 685 N N . GLU A 1 83 ? -15.562 -29.734 -12.664 1 87.88 83 GLU A N 1
ATOM 686 C CA . GLU A 1 83 ? -16.422 -30.625 -13.445 1 87.88 83 GLU A CA 1
ATOM 687 C C . GLU A 1 83 ? -16.109 -32.094 -13.18 1 87.88 83 GLU A C 1
ATOM 689 O O . GLU A 1 83 ? -17 -32.938 -13.219 1 87.88 83 GLU A O 1
ATOM 694 N N . ASN A 1 84 ? -14.875 -32.344 -13.008 1 90.06 84 ASN A N 1
ATOM 695 C CA . ASN A 1 84 ? -14.422 -33.719 -12.812 1 90.06 84 ASN A CA 1
ATOM 696 C C . ASN A 1 84 ? -14.602 -34.156 -11.359 1 90.06 84 ASN A C 1
ATOM 698 O O . ASN A 1 84 ? -14.719 -35.375 -11.086 1 90.06 84 ASN A O 1
ATOM 702 N N . ASP A 1 85 ? -14.539 -33.344 -10.422 1 90.5 85 ASP A N 1
ATOM 703 C CA . ASP A 1 85 ? -14.734 -33.594 -9 1 90.5 85 ASP A CA 1
ATOM 704 C C . ASP A 1 85 ? -15.539 -32.469 -8.344 1 90.5 85 ASP A C 1
ATOM 706 O O . ASP A 1 85 ? -14.977 -31.484 -7.879 1 90.5 85 ASP A O 1
ATOM 710 N N . ARG A 1 86 ? -16.797 -32.656 -8.227 1 89.88 86 ARG A N 1
ATOM 711 C CA . ARG A 1 86 ? -17.719 -31.609 -7.797 1 89.88 86 ARG A CA 1
ATOM 712 C C . ARG A 1 86 ? -17.5 -31.266 -6.328 1 89.88 86 ARG A C 1
ATOM 714 O O . ARG A 1 86 ? -18.047 -30.266 -5.832 1 89.88 86 ARG A O 1
ATOM 721 N N . ARG A 1 87 ? -16.75 -32 -5.703 1 90.81 87 ARG A N 1
ATOM 722 C CA . ARG A 1 87 ? -16.453 -31.719 -4.305 1 90.81 87 ARG A CA 1
ATOM 723 C C . ARG A 1 87 ? -15.414 -30.609 -4.188 1 90.81 87 ARG A C 1
ATOM 725 O O . ARG A 1 87 ? -15.266 -30 -3.125 1 90.81 87 ARG A O 1
ATOM 732 N N . ILE A 1 88 ? -14.766 -30.438 -5.277 1 92.25 88 ILE A N 1
ATOM 733 C CA . ILE A 1 88 ? -13.711 -29.438 -5.277 1 92.25 88 ILE A CA 1
ATOM 734 C C . ILE A 1 88 ? -14.281 -28.094 -5.738 1 92.25 88 ILE A C 1
ATOM 736 O O . ILE A 1 88 ? -14.859 -28 -6.824 1 92.25 88 ILE A O 1
ATOM 740 N N . VAL A 1 89 ? -14.164 -27.141 -4.879 1 95.12 89 VAL A N 1
ATOM 741 C CA . VAL A 1 89 ? -14.57 -25.781 -5.23 1 95.12 89 VAL A CA 1
ATOM 742 C C . VAL A 1 89 ? -13.359 -24.984 -5.715 1 95.12 89 VAL A C 1
ATOM 744 O O . VAL A 1 89 ? -12.359 -24.875 -5.004 1 95.12 89 VAL A O 1
ATOM 747 N N . LEU A 1 90 ? -13.477 -24.5 -6.902 1 96.56 90 LEU A N 1
ATOM 748 C CA . LEU A 1 90 ? -12.406 -23.703 -7.504 1 96.56 90 LEU A CA 1
ATOM 749 C C . LEU A 1 90 ? -12.797 -22.234 -7.582 1 96.56 90 LEU A C 1
ATOM 751 O O . LEU A 1 90 ? -13.977 -21.891 -7.48 1 96.56 90 LEU A O 1
ATOM 755 N N . ILE A 1 91 ? -11.758 -21.406 -7.684 1 97.75 91 ILE A N 1
ATOM 756 C CA . ILE A 1 91 ? -11.945 -19.969 -7.801 1 97.75 91 ILE A CA 1
ATOM 757 C C . ILE A 1 91 ? -11.219 -19.453 -9.047 1 97.75 91 ILE A C 1
ATOM 759 O O . ILE A 1 91 ? -10.102 -19.875 -9.336 1 97.75 91 ILE A O 1
ATOM 763 N N . ARG A 1 92 ? -11.875 -18.531 -9.766 1 97.31 92 ARG A N 1
ATOM 764 C CA . ARG A 1 92 ? -11.242 -17.953 -10.953 1 97.31 92 ARG A CA 1
ATOM 765 C C . ARG A 1 92 ? -11.57 -16.469 -11.07 1 97.31 92 ARG A C 1
ATOM 767 O O . ARG A 1 92 ? -12.516 -15.984 -10.453 1 97.31 92 ARG A O 1
ATOM 774 N N . LEU A 1 93 ? -10.742 -15.797 -11.828 1 98 93 LEU A N 1
ATOM 775 C CA . LEU A 1 93 ? -11.031 -14.406 -12.164 1 98 93 LEU A CA 1
ATOM 776 C C . LEU A 1 93 ? -12.219 -14.312 -13.117 1 98 93 LEU A C 1
ATOM 778 O O . LEU A 1 93 ? -12.352 -15.125 -14.039 1 98 93 LEU A O 1
ATOM 782 N N . THR A 1 94 ? -13.094 -13.383 -12.836 1 97.94 94 THR A N 1
ATOM 783 C CA . THR A 1 94 ? -14.086 -13.031 -13.844 1 97.94 94 THR A CA 1
ATOM 784 C C . THR A 1 94 ? -13.469 -12.18 -14.945 1 97.94 94 THR A C 1
ATOM 786 O O . THR A 1 94 ? -12.289 -11.812 -14.867 1 97.94 94 THR A O 1
ATOM 789 N N . GLU A 1 95 ? -14.297 -11.867 -15.953 1 97.69 95 GLU A N 1
ATOM 790 C CA . GLU A 1 95 ? -13.82 -10.953 -16.984 1 97.69 95 GLU A CA 1
ATOM 791 C C . GLU A 1 95 ? -13.453 -9.594 -16.391 1 97.69 95 GLU A C 1
ATOM 793 O O . GLU A 1 95 ? -12.43 -9.016 -16.766 1 97.69 95 GLU A O 1
ATOM 798 N N . THR A 1 96 ? -14.234 -9.172 -15.469 1 97.5 96 THR A N 1
ATOM 799 C CA . THR A 1 96 ? -13.969 -7.91 -14.789 1 97.5 96 THR A CA 1
ATOM 800 C C . THR A 1 96 ? -12.688 -7.996 -13.961 1 97.5 96 THR A C 1
ATOM 802 O O . THR A 1 96 ? -11.922 -7.035 -13.906 1 97.5 96 THR A O 1
ATOM 805 N N . GLY A 1 97 ? -12.508 -9.125 -13.391 1 97.31 97 GLY A N 1
ATOM 806 C CA . GLY A 1 97 ? -11.289 -9.352 -12.625 1 97.31 97 GLY A CA 1
ATOM 807 C C . GLY A 1 97 ? -10.031 -9.328 -13.477 1 97.31 97 GLY A C 1
ATOM 808 O O . GLY A 1 97 ? -9.023 -8.742 -13.086 1 97.31 97 GLY A O 1
ATOM 809 N N . VAL A 1 98 ? -10.156 -9.906 -14.617 1 97 98 VAL A N 1
ATOM 810 C CA . VAL A 1 98 ? -9.031 -9.938 -15.539 1 97 98 VAL A CA 1
ATOM 811 C C . VAL A 1 98 ? -8.703 -8.516 -16 1 97 98 VAL A C 1
ATOM 813 O O . VAL A 1 98 ? -7.531 -8.125 -16.047 1 97 98 VAL A O 1
ATOM 816 N N . MET A 1 99 ? -9.695 -7.801 -16.281 1 96.69 99 MET A N 1
ATOM 817 C CA . MET A 1 99 ? -9.508 -6.426 -16.734 1 96.69 99 MET A CA 1
ATOM 818 C C . MET A 1 99 ? -8.852 -5.582 -15.656 1 96.69 99 MET A C 1
ATOM 820 O O . MET A 1 99 ? -7.953 -4.789 -15.938 1 96.69 99 MET A O 1
ATOM 824 N N . LEU A 1 100 ? -9.266 -5.754 -14.469 1 95.06 100 LEU A N 1
ATOM 825 C CA . LEU A 1 100 ? -8.68 -5.012 -13.359 1 95.06 100 LEU A CA 1
ATOM 826 C C . LEU A 1 100 ? -7.203 -5.355 -13.195 1 95.06 100 LEU A C 1
ATOM 828 O O . LEU A 1 100 ? -6.371 -4.465 -13.008 1 95.06 100 LEU A O 1
ATOM 832 N N . VAL A 1 101 ? -6.902 -6.574 -13.242 1 95.12 101 VAL A N 1
ATOM 833 C CA . VAL A 1 101 ? -5.523 -7.02 -13.078 1 95.12 101 VAL A CA 1
ATOM 834 C C . VAL A 1 101 ? -4.652 -6.414 -14.18 1 95.12 101 VAL A C 1
ATOM 836 O O . VAL A 1 101 ? -3.543 -5.949 -13.914 1 95.12 101 VAL A O 1
ATOM 839 N N . GLN A 1 102 ? -5.164 -6.406 -15.344 1 94.25 102 GLN A N 1
ATOM 840 C CA . GLN A 1 102 ? -4.426 -5.824 -16.453 1 94.25 102 GLN A CA 1
ATOM 841 C C . GLN A 1 102 ? -4.195 -4.332 -16.25 1 94.25 102 GLN A C 1
ATOM 843 O O . GLN A 1 102 ? -3.105 -3.82 -16.516 1 94.25 102 GLN A O 1
ATOM 848 N N . GLU A 1 103 ? -5.168 -3.727 -15.797 1 91.38 103 GLU A N 1
ATOM 849 C CA . GLU A 1 103 ? -5.047 -2.303 -15.508 1 91.38 103 GLU A CA 1
ATOM 850 C C . GLU A 1 103 ? -3.992 -2.049 -14.43 1 91.38 103 GLU A C 1
ATOM 852 O O . GLU A 1 103 ? -3.166 -1.144 -14.562 1 91.38 103 GLU A O 1
ATOM 857 N N . VAL A 1 104 ? -4.008 -2.799 -13.438 1 90.81 104 VAL A N 1
ATOM 858 C CA . VAL A 1 104 ? -3.053 -2.67 -12.344 1 90.81 104 VAL A CA 1
ATOM 859 C C . VAL A 1 104 ? -1.635 -2.896 -12.859 1 90.81 104 VAL A C 1
ATOM 861 O O . VAL A 1 104 ? -0.722 -2.131 -12.547 1 90.81 104 VAL A O 1
ATOM 864 N N . LYS A 1 105 ? -1.504 -3.889 -13.625 1 90.69 105 LYS A N 1
ATOM 865 C CA . LYS A 1 105 ? -0.187 -4.215 -14.164 1 90.69 105 LYS A CA 1
ATOM 866 C C . LYS A 1 105 ? 0.317 -3.111 -15.094 1 90.69 105 LYS A C 1
ATOM 868 O O . LYS A 1 105 ? 1.505 -2.783 -15.086 1 90.69 105 LYS A O 1
ATOM 873 N N . GLN A 1 106 ? -0.558 -2.627 -15.867 1 89.5 106 GLN A N 1
ATOM 874 C CA . GLN A 1 106 ? -0.188 -1.55 -16.781 1 89.5 106 GLN A CA 1
ATOM 875 C C . GLN A 1 106 ? 0.259 -0.308 -16.016 1 89.5 106 GLN A C 1
ATOM 877 O O . GLN A 1 106 ? 1.258 0.321 -16.375 1 89.5 106 GLN A O 1
ATOM 882 N N . ASN A 1 107 ? -0.507 0.029 -15.047 1 84.94 107 ASN A N 1
ATOM 883 C CA . ASN A 1 107 ? -0.143 1.172 -14.219 1 84.94 107 ASN A CA 1
ATOM 884 C C . ASN A 1 107 ? 1.189 0.947 -13.508 1 84.94 107 ASN A C 1
ATOM 886 O O . ASN A 1 107 ? 2.033 1.844 -13.469 1 84.94 107 ASN A O 1
ATOM 890 N N . ALA A 1 108 ? 1.33 -0.206 -12.984 1 86.06 108 ALA A N 1
ATOM 891 C CA . ALA A 1 108 ? 2.576 -0.552 -12.305 1 86.06 108 ALA A CA 1
ATOM 892 C C . ALA A 1 108 ? 3.76 -0.483 -13.266 1 86.06 108 ALA A C 1
ATOM 894 O O . ALA A 1 108 ? 4.832 0.005 -12.906 1 86.06 108 ALA A O 1
ATOM 895 N N . ALA A 1 109 ? 3.545 -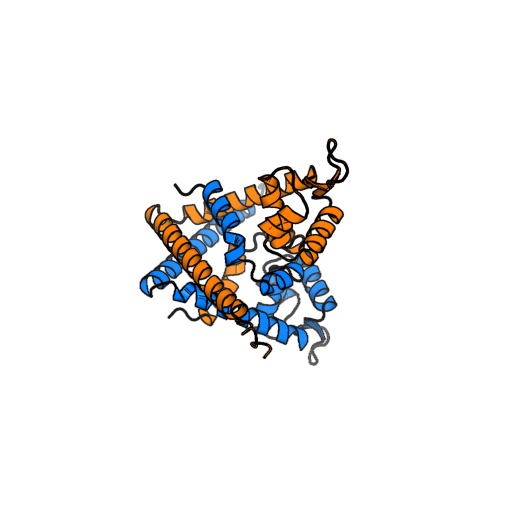0.974 -14.43 1 87.81 109 ALA A N 1
ATOM 896 C CA . ALA A 1 109 ? 4.598 -0.95 -15.438 1 87.81 109 ALA A CA 1
ATOM 897 C C . ALA A 1 109 ? 4.984 0.483 -15.797 1 87.81 109 ALA A C 1
ATOM 899 O O . ALA A 1 109 ? 6.168 0.789 -15.969 1 87.81 109 ALA A O 1
ATOM 900 N N . HIS A 1 110 ? 4.008 1.275 -15.914 1 84.5 110 HIS A N 1
ATOM 901 C CA . HIS A 1 110 ? 4.238 2.686 -16.219 1 84.5 110 HIS A CA 1
ATOM 902 C C . HIS A 1 110 ? 5.094 3.34 -15.133 1 84.5 110 HIS A C 1
ATOM 904 O O . HIS A 1 110 ? 6.094 3.994 -15.438 1 84.5 110 HIS A O 1
ATOM 910 N N . TYR A 1 111 ? 4.754 3.143 -13.945 1 80.88 111 TYR A N 1
ATOM 911 C CA . TYR A 1 111 ? 5.492 3.746 -12.844 1 80.88 111 TYR A CA 1
ATOM 912 C C . TYR A 1 111 ? 6.887 3.145 -12.727 1 80.88 111 TYR A C 1
ATOM 914 O O . TYR A 1 111 ? 7.848 3.848 -12.406 1 80.88 111 TYR A O 1
ATOM 922 N N . PHE A 1 112 ? 6.949 1.886 -12.945 1 85.56 112 PHE A N 1
ATOM 923 C CA . PHE A 1 112 ? 8.25 1.219 -12.961 1 85.56 112 PHE A CA 1
ATOM 924 C C . PHE A 1 112 ? 9.18 1.872 -13.977 1 85.56 112 PHE A C 1
ATOM 926 O O . PHE A 1 112 ? 10.344 2.131 -13.68 1 85.56 112 PHE A O 1
ATOM 933 N N . SER A 1 113 ? 8.617 2.115 -15.078 1 86.38 113 SER A N 1
ATOM 934 C CA . SER A 1 113 ? 9.406 2.752 -16.125 1 86.38 113 SER A CA 1
ATOM 935 C C . SER A 1 113 ? 9.844 4.156 -15.719 1 86.38 113 SER A C 1
ATOM 937 O O . SER A 1 113 ? 10.984 4.547 -15.945 1 86.38 113 SER A O 1
ATOM 939 N N . LEU A 1 114 ? 8.969 4.859 -15.094 1 82.44 114 LEU A N 1
ATOM 940 C CA . LEU A 1 114 ? 9.273 6.207 -14.625 1 82.44 114 LEU A CA 1
ATOM 941 C C . LEU A 1 114 ? 10.43 6.191 -13.633 1 82.44 114 LEU A C 1
ATOM 943 O O . LEU A 1 114 ? 11.336 7.023 -13.711 1 82.44 114 LEU A O 1
ATOM 947 N N . VAL A 1 115 ? 10.391 5.262 -12.766 1 83.75 115 VAL A N 1
ATOM 948 C CA . VAL A 1 115 ? 11.391 5.16 -11.711 1 83.75 115 VAL A CA 1
ATOM 949 C C . VAL A 1 115 ? 12.719 4.695 -12.305 1 83.75 115 VAL A C 1
ATOM 951 O O . VAL A 1 115 ? 13.773 5.277 -12.023 1 83.75 115 VAL A O 1
ATOM 954 N N . THR A 1 116 ? 12.68 3.709 -13.094 1 88.06 116 THR A N 1
ATOM 955 C CA . THR A 1 116 ? 13.906 3.104 -13.594 1 88.06 116 THR A CA 1
ATOM 956 C C . THR A 1 116 ? 14.586 4.02 -14.609 1 88.06 116 THR A C 1
ATOM 958 O O . THR A 1 116 ? 15.805 3.951 -14.805 1 88.06 116 THR A O 1
ATOM 961 N N . GLU A 1 117 ? 13.789 4.809 -15.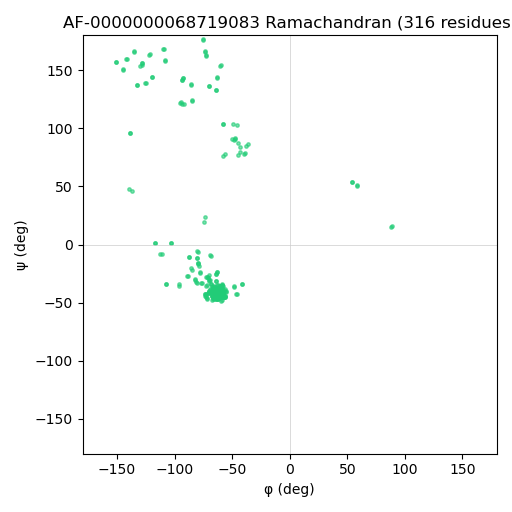266 1 88.38 117 GLU A N 1
ATOM 962 C CA . GLU A 1 117 ? 14.352 5.754 -16.219 1 88.38 117 GLU A CA 1
ATOM 963 C C . GLU A 1 117 ? 15.242 6.777 -15.531 1 88.38 117 GLU A C 1
ATOM 965 O O . GLU A 1 117 ? 16.156 7.332 -16.156 1 88.38 117 GLU A O 1
ATOM 970 N N . ALA A 1 118 ? 14.969 6.961 -14.336 1 88.69 118 ALA A N 1
ATOM 971 C CA . ALA A 1 118 ? 15.734 7.941 -13.57 1 88.69 118 ALA A CA 1
ATOM 972 C C . ALA A 1 118 ? 17.078 7.359 -13.125 1 88.69 118 ALA A C 1
ATOM 974 O O . ALA A 1 118 ? 17.938 8.094 -12.648 1 88.69 118 ALA A O 1
ATOM 975 N N . LEU A 1 119 ? 17.266 6.082 -13.367 1 92.69 119 LEU A N 1
ATOM 976 C CA . LEU A 1 119 ? 18.406 5.398 -12.773 1 92.69 119 LEU A CA 1
ATOM 977 C C . LEU A 1 119 ? 19.328 4.84 -13.844 1 92.69 119 LEU A C 1
ATOM 979 O O . LEU A 1 119 ? 18.859 4.359 -14.883 1 92.69 119 LEU A O 1
ATOM 983 N N . SER A 1 120 ? 20.609 4.867 -13.586 1 93.12 120 SER A N 1
ATOM 984 C CA . SER A 1 120 ? 21.578 4.188 -14.438 1 93.12 120 SER A CA 1
ATOM 985 C C . SER A 1 120 ? 21.516 2.676 -14.25 1 93.12 120 SER A C 1
ATOM 987 O O . SER A 1 120 ? 20.906 2.189 -13.289 1 93.12 120 SER A O 1
ATOM 989 N N . GLU A 1 121 ? 22.125 1.976 -15.156 1 91 121 GLU A N 1
ATOM 990 C CA . GLU A 1 121 ? 22.156 0.521 -15.039 1 91 121 GLU A CA 1
ATOM 991 C C . GLU A 1 121 ? 22.891 0.076 -13.781 1 91 121 GLU A C 1
ATOM 993 O O . GLU A 1 121 ? 22.516 -0.917 -13.156 1 91 121 GLU A O 1
ATOM 998 N N . GLU A 1 122 ? 23.891 0.847 -13.469 1 92.31 122 GLU A N 1
ATOM 999 C CA . GLU A 1 122 ? 24.641 0.544 -12.25 1 92.31 122 GLU A CA 1
ATOM 1000 C C . GLU A 1 122 ? 23.797 0.768 -11.008 1 92.31 122 GLU A C 1
ATOM 1002 O O . GLU A 1 122 ? 23.828 -0.033 -10.07 1 92.31 122 GLU A O 1
ATOM 1007 N N . GLU A 1 123 ? 23.062 1.784 -11 1 93 123 GLU A N 1
ATOM 1008 C CA . GLU A 1 123 ? 22.188 2.088 -9.875 1 93 123 GLU A CA 1
ATOM 1009 C C . GLU A 1 123 ? 21.078 1.048 -9.742 1 93 123 GLU A C 1
ATOM 1011 O O . GLU A 1 123 ? 20.719 0.647 -8.625 1 93 123 GLU A O 1
ATOM 1016 N N . LYS A 1 124 ? 20.609 0.62 -10.852 1 90.44 124 LYS A N 1
ATOM 1017 C CA . LYS A 1 124 ? 19.578 -0.419 -10.852 1 90.44 124 LYS A CA 1
ATOM 1018 C C . LYS A 1 124 ? 20.109 -1.724 -10.273 1 90.44 124 LYS A C 1
ATOM 1020 O O . LYS A 1 124 ? 19.453 -2.369 -9.461 1 90.44 124 LYS A O 1
ATOM 1025 N N . ALA A 1 125 ? 21.25 -2.045 -10.695 1 89.12 125 ALA A N 1
ATOM 1026 C CA . ALA A 1 125 ? 21.875 -3.27 -10.211 1 89.12 125 ALA A CA 1
ATOM 1027 C C . ALA A 1 125 ? 22.125 -3.195 -8.703 1 89.12 125 ALA A C 1
ATOM 1029 O O . ALA A 1 125 ? 21.906 -4.176 -7.984 1 89.12 125 ALA A O 1
ATOM 1030 N N . PHE A 1 126 ? 22.562 -2.1 -8.336 1 90.44 126 PHE A N 1
ATOM 1031 C CA . PHE A 1 126 ? 22.812 -1.901 -6.914 1 90.44 126 PHE A CA 1
ATOM 1032 C C . PHE A 1 126 ? 21.531 -1.997 -6.105 1 90.44 126 PHE A C 1
ATOM 1034 O O . PHE A 1 126 ? 21.516 -2.602 -5.031 1 90.44 126 PHE A O 1
ATOM 1041 N N . LEU A 1 127 ? 20.469 -1.452 -6.555 1 88.81 127 LEU A N 1
ATOM 1042 C CA . LEU A 1 127 ? 19.172 -1.508 -5.891 1 88.81 127 LEU A CA 1
ATOM 1043 C C . LEU A 1 127 ? 18.688 -2.949 -5.77 1 88.81 127 LEU A C 1
ATOM 1045 O O . LEU A 1 127 ? 18.156 -3.342 -4.727 1 88.81 127 LEU A O 1
ATOM 1049 N N . LEU A 1 128 ? 18.891 -3.633 -6.816 1 86.25 128 LEU A N 1
ATOM 1050 C CA . LEU A 1 128 ? 18.469 -5.031 -6.805 1 86.25 128 LEU A CA 1
ATOM 1051 C C . LEU A 1 128 ? 19.25 -5.824 -5.766 1 86.25 128 LEU A 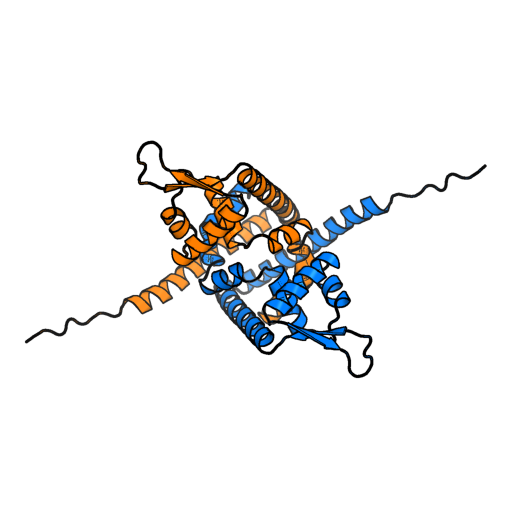C 1
ATOM 1053 O O . LEU A 1 128 ? 18.688 -6.672 -5.07 1 86.25 128 LEU A O 1
ATOM 1057 N N . GLN A 1 129 ? 20.469 -5.516 -5.66 1 88.88 129 GLN A N 1
ATOM 1058 C CA . GLN A 1 129 ? 21.328 -6.18 -4.676 1 88.88 129 GLN A CA 1
ATOM 1059 C C . GLN A 1 129 ? 20.875 -5.859 -3.254 1 88.88 129 GLN A C 1
ATOM 1061 O O . GLN A 1 129 ? 20.812 -6.746 -2.398 1 88.88 129 GLN A O 1
ATOM 1066 N N . ILE A 1 130 ? 20.609 -4.645 -3.045 1 88.88 130 ILE A N 1
ATOM 1067 C CA . ILE A 1 130 ? 20.156 -4.207 -1.728 1 88.88 130 ILE A CA 1
ATOM 1068 C C . ILE A 1 130 ? 18.828 -4.863 -1.389 1 88.88 130 ILE A C 1
ATOM 1070 O O . ILE A 1 130 ? 18.609 -5.316 -0.261 1 88.88 130 ILE A O 1
ATOM 1074 N N . PHE A 1 131 ? 17.938 -4.914 -2.406 1 85 131 PHE A N 1
ATOM 1075 C CA . PHE A 1 131 ? 16.641 -5.547 -2.217 1 85 131 PHE A CA 1
ATOM 1076 C C . PHE A 1 131 ? 16.797 -7.008 -1.812 1 85 131 PHE A C 1
ATOM 1078 O O . PHE A 1 131 ? 16.172 -7.461 -0.85 1 85 131 PHE A O 1
ATOM 1085 N N . GLN A 1 132 ? 17.609 -7.66 -2.432 1 84.06 132 GLN A N 1
ATOM 1086 C CA . GLN A 1 132 ? 17.859 -9.062 -2.125 1 84.06 132 GLN A CA 1
ATOM 1087 C C . GLN A 1 132 ? 18.453 -9.227 -0.728 1 84.06 132 GLN A C 1
ATOM 1089 O O . GLN A 1 132 ? 18.078 -10.148 0.003 1 84.06 132 GLN A O 1
ATOM 1094 N N . LYS A 1 133 ? 19.312 -8.375 -0.395 1 88.12 133 LYS A N 1
ATOM 1095 C CA . LYS A 1 133 ? 19.922 -8.398 0.928 1 88.12 133 LYS A CA 1
ATOM 1096 C C . LYS A 1 133 ? 18.875 -8.219 2.025 1 88.12 133 LYS A C 1
ATOM 1098 O O . LYS A 1 133 ? 18.891 -8.93 3.027 1 88.12 133 LYS A O 1
ATOM 1103 N N . ILE A 1 134 ? 18.031 -7.312 1.83 1 85.69 134 ILE A N 1
ATOM 1104 C CA . ILE A 1 134 ? 16.969 -7.027 2.791 1 85.69 134 ILE A CA 1
ATOM 1105 C C . ILE A 1 134 ? 16.047 -8.242 2.918 1 85.69 134 ILE A C 1
ATOM 1107 O O . ILE A 1 134 ? 15.711 -8.664 4.027 1 85.69 134 ILE A O 1
ATOM 1111 N N . MET A 1 135 ? 15.688 -8.781 1.788 1 81.19 135 MET A N 1
ATOM 1112 C CA . MET A 1 135 ? 14.789 -9.938 1.78 1 81.19 135 MET A CA 1
ATOM 1113 C C . MET A 1 135 ? 15.414 -11.109 2.521 1 81.19 135 MET A C 1
ATOM 1115 O O . MET A 1 135 ? 14.734 -11.805 3.277 1 81.19 135 MET A O 1
ATOM 1119 N N . ASN A 1 136 ? 16.625 -11.297 2.338 1 82.5 136 ASN A N 1
ATOM 1120 C CA . ASN A 1 136 ? 17.328 -12.375 3.014 1 82.5 136 ASN A CA 1
ATOM 1121 C C . ASN A 1 136 ? 17.406 -12.141 4.52 1 82.5 136 ASN A C 1
ATOM 1123 O O . ASN A 1 136 ? 17.266 -13.086 5.305 1 82.5 136 ASN A O 1
ATOM 1127 N N . HIS A 1 137 ? 17.641 -10.945 4.828 1 84.31 137 HIS A N 1
ATOM 1128 C CA . HIS A 1 137 ? 17.719 -10.609 6.246 1 84.31 137 HIS A CA 1
ATOM 1129 C 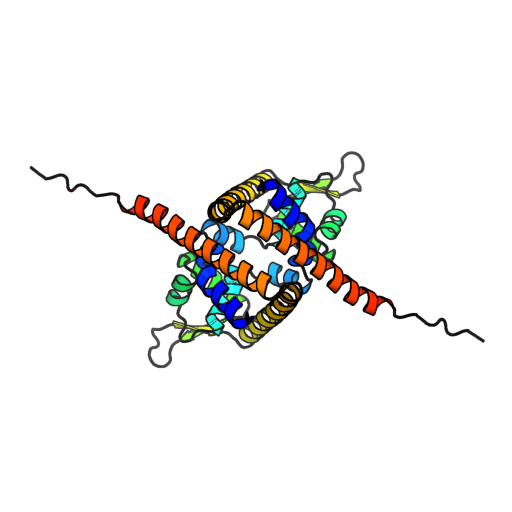C . HIS A 1 137 ? 16.375 -10.812 6.941 1 84.31 137 HIS A C 1
ATOM 1131 O O . HIS A 1 137 ? 16.328 -11.367 8.047 1 84.31 137 HIS A O 1
ATOM 1137 N N . ILE A 1 138 ? 15.336 -10.375 6.34 1 77.56 138 ILE A N 1
ATOM 1138 C CA . ILE A 1 138 ? 14.008 -10.484 6.926 1 77.56 138 ILE A CA 1
ATOM 1139 C C . ILE A 1 138 ? 13.609 -11.953 7.035 1 77.56 138 ILE A C 1
ATOM 1141 O O . ILE A 1 138 ? 13 -12.367 8.023 1 77.56 138 ILE A O 1
ATOM 1145 N N . ALA A 1 139 ? 13.875 -12.688 6.027 1 73.75 139 ALA A N 1
ATOM 1146 C CA . ALA A 1 139 ? 13.562 -14.117 6.035 1 73.75 139 ALA A CA 1
ATOM 1147 C C . ALA A 1 139 ? 14.273 -14.828 7.18 1 73.75 139 ALA A C 1
ATOM 1149 O O . ALA A 1 139 ? 13.719 -15.734 7.797 1 73.75 139 ALA A O 1
ATOM 1150 N N . THR A 1 140 ? 15.391 -14.391 7.449 1 74.69 140 THR A N 1
ATOM 1151 C CA . THR A 1 140 ? 16.188 -15.039 8.484 1 74.69 140 THR A CA 1
ATOM 1152 C C . THR A 1 140 ? 15.75 -14.578 9.875 1 74.69 140 THR A C 1
ATOM 1154 O O . THR A 1 140 ? 15.805 -15.344 10.836 1 74.69 140 THR A O 1
ATOM 1157 N N . SER A 1 141 ? 15.336 -13.367 9.93 1 70.44 141 SER A N 1
ATOM 1158 C CA . SER A 1 141 ? 14.906 -12.852 11.227 1 70.44 141 SER A CA 1
ATOM 1159 C C . SER A 1 141 ? 13.562 -13.43 11.641 1 70.44 141 SER A C 1
ATOM 1161 O O . SER A 1 141 ? 13.289 -13.586 12.836 1 70.44 141 SER A O 1
ATOM 1163 N N . GLN A 1 142 ? 12.641 -13.523 10.75 1 61.25 142 GLN A N 1
ATOM 1164 C CA . GLN A 1 142 ? 11.344 -14.117 11.047 1 61.25 142 GLN A CA 1
ATOM 1165 C C . GLN A 1 142 ? 11.492 -15.594 11.43 1 61.25 142 GLN A C 1
ATOM 1167 O O . GLN A 1 142 ? 10.68 -16.125 12.188 1 61.25 142 GLN A O 1
ATOM 1172 N N . GLN A 1 143 ? 12.359 -16.312 10.75 1 55.5 143 GLN A N 1
ATOM 1173 C CA . GLN A 1 143 ? 12.641 -17.688 11.164 1 55.5 143 GLN A CA 1
ATOM 1174 C C . GLN A 1 143 ? 13.078 -17.734 12.625 1 55.5 143 GLN A C 1
ATOM 1176 O O . GLN A 1 143 ? 12.773 -18.703 13.328 1 55.5 143 GLN A O 1
ATOM 1181 N N . LYS A 1 144 ? 13.844 -16.891 13.094 1 50.69 144 LYS A N 1
ATOM 1182 C CA . LYS A 1 144 ? 14.32 -16.938 14.477 1 50.69 144 LYS A CA 1
ATOM 1183 C C . LYS A 1 144 ? 13.18 -16.75 15.461 1 50.69 144 LYS A C 1
ATOM 1185 O O . LYS A 1 144 ? 13.18 -17.344 16.547 1 50.69 144 LYS A O 1
ATOM 1190 N N . THR A 1 145 ? 12.25 -15.914 15.148 1 47.47 145 THR A N 1
ATOM 1191 C CA . THR A 1 145 ? 11.156 -15.734 16.094 1 47.47 145 THR A CA 1
ATOM 1192 C C . THR A 1 145 ? 10.266 -16.969 16.141 1 47.47 145 THR A C 1
ATOM 1194 O O . THR A 1 145 ? 9.727 -17.328 17.203 1 47.47 145 THR A O 1
ATOM 1197 N N . GLU A 1 146 ? 9.977 -17.609 15.039 1 47.5 146 GLU A N 1
ATOM 1198 C CA . GLU A 1 146 ? 9.188 -18.844 15.031 1 47.5 146 GLU A CA 1
ATOM 1199 C C . GLU A 1 146 ? 9.914 -19.953 15.773 1 47.5 146 GLU A C 1
ATOM 1201 O O . GLU A 1 146 ? 9.281 -20.797 16.406 1 47.5 146 GLU A O 1
ATOM 1206 N N . GLU A 1 147 ? 11.195 -20.203 15.562 1 47.06 147 GLU A N 1
ATOM 1207 C CA . GLU A 1 147 ? 11.914 -21.25 16.281 1 47.06 147 GLU A CA 1
ATOM 1208 C C . GLU A 1 147 ? 11.828 -21.047 17.781 1 47.06 147 GLU A C 1
ATOM 1210 O O . GLU A 1 147 ? 11.867 -22.016 18.547 1 47.06 147 GLU A O 1
ATOM 1215 N N . LYS A 1 148 ? 11.898 -19.875 18.188 1 43.47 148 LYS A N 1
ATOM 1216 C CA . LYS A 1 148 ? 11.828 -19.672 19.625 1 43.47 148 LYS A CA 1
ATOM 1217 C C . LYS A 1 148 ? 10.477 -20.094 20.188 1 43.47 148 LYS A C 1
ATOM 1219 O O . LYS A 1 148 ? 10.352 -20.406 21.375 1 43.47 148 LYS A O 1
ATOM 1224 N N . VAL A 1 149 ? 9.414 -19.844 19.438 1 43.66 149 VAL A N 1
ATOM 1225 C CA . VAL A 1 149 ? 8.117 -20.234 20 1 43.66 149 VAL A CA 1
ATOM 1226 C C . VAL A 1 149 ? 7.98 -21.75 19.969 1 43.66 149 VAL A C 1
ATOM 1228 O O . VAL A 1 149 ? 7.07 -22.312 20.578 1 43.66 149 VAL A O 1
ATOM 1231 N N . SER A 1 150 ? 8.492 -22.375 18.984 1 42.78 150 SER A N 1
ATOM 1232 C CA . SER A 1 150 ? 8.234 -23.797 18.844 1 42.78 150 SER A CA 1
ATOM 1233 C C . SER A 1 150 ? 8.961 -24.594 19.938 1 42.78 150 SER A C 1
ATOM 1235 O O . SER A 1 150 ? 8.812 -25.812 20.016 1 42.78 150 SER A O 1
ATOM 1237 N N . THR A 1 151 ? 10.031 -24.109 20.328 1 41.19 151 THR A N 1
ATOM 1238 C CA . THR A 1 151 ? 10.773 -25.109 21.094 1 41.19 151 THR A CA 1
ATOM 1239 C C . THR A 1 151 ? 10.133 -25.312 22.469 1 41.19 151 THR A C 1
ATOM 1241 O O . THR A 1 151 ? 10.766 -25.875 23.375 1 41.19 151 THR A O 1
ATOM 1244 N N . PRO A 1 152 ? 8.82 -25 22.625 1 42.31 152 PRO A N 1
ATOM 1245 C CA . PRO A 1 152 ? 8.602 -25.547 23.969 1 42.31 152 PRO A CA 1
ATOM 1246 C C . PRO A 1 152 ? 8.953 -27.031 24.078 1 42.31 152 PRO A C 1
ATOM 1248 O O . PRO A 1 152 ? 8.414 -27.844 23.344 1 42.31 152 PRO A O 1
ATOM 1251 N N . LYS A 1 153 ? 10.211 -27.438 24.172 1 39.03 153 LYS A N 1
ATOM 1252 C CA . LYS A 1 153 ? 10.641 -28.766 24.578 1 39.03 153 LYS A CA 1
ATOM 1253 C C . LYS A 1 153 ? 9.773 -29.312 25.703 1 39.03 153 LYS A C 1
ATOM 1255 O O . LYS A 1 153 ? 9.758 -28.734 26.797 1 39.03 153 LYS A O 1
ATOM 1260 N N . MET A 1 154 ? 8.609 -29.797 25.406 1 38.5 154 MET A N 1
ATOM 1261 C CA . MET A 1 154 ? 7.926 -30.656 26.359 1 38.5 154 MET A CA 1
ATOM 1262 C C . MET A 1 154 ? 8.883 -31.688 26.953 1 38.5 154 MET A C 1
ATOM 1264 O O . MET A 1 154 ? 9.43 -32.531 26.234 1 38.5 154 MET A O 1
ATOM 1268 N N . LYS A 1 155 ? 9.727 -31.344 27.875 1 38.97 155 LYS A N 1
ATOM 1269 C CA . LYS A 1 155 ? 10.43 -32.281 28.75 1 38.97 155 LYS A CA 1
ATOM 1270 C C . LYS A 1 155 ? 9.477 -33.344 29.297 1 38.97 155 LYS A C 1
ATOM 1272 O O . LYS A 1 155 ? 8.461 -33 29.922 1 38.97 155 LYS A O 1
ATOM 1277 N N . ASN A 1 156 ? 9.32 -34.375 28.578 1 36.47 156 ASN A N 1
ATOM 1278 C CA . ASN A 1 156 ? 8.711 -35.594 29.078 1 36.47 156 ASN A CA 1
ATOM 1279 C C . ASN A 1 156 ? 9.125 -35.875 30.516 1 36.47 156 ASN A C 1
ATOM 1281 O O . ASN A 1 156 ? 10.312 -36 30.812 1 36.47 156 ASN A O 1
ATOM 1285 N N . ILE A 1 157 ? 8.461 -35.312 31.469 1 42 157 ILE A N 1
ATOM 1286 C CA . ILE A 1 157 ? 8.633 -35.688 32.875 1 42 157 ILE A CA 1
ATOM 1287 C C . ILE A 1 157 ? 8.633 -37.219 32.969 1 42 157 ILE A C 1
ATOM 1289 O O . ILE A 1 157 ? 7.691 -37.875 32.531 1 42 157 ILE A O 1
ATOM 1293 N N . PRO A 1 158 ? 9.82 -37.781 33.125 1 36.47 158 PRO A N 1
ATOM 1294 C CA . PRO A 1 158 ? 9.961 -39.219 33.344 1 36.47 158 PRO A CA 1
ATOM 1295 C C . PRO A 1 158 ? 9.039 -39.75 34.469 1 36.47 158 PRO A C 1
ATOM 1297 O O . PRO A 1 158 ? 8.961 -39.125 35.531 1 36.47 158 PRO A O 1
ATOM 1300 N N . ILE A 1 159 ? 7.832 -40.188 34.188 1 36.72 159 ILE A N 1
ATOM 1301 C CA . ILE A 1 159 ? 7.027 -40.906 35.188 1 36.72 159 ILE A CA 1
ATOM 1302 C C . ILE A 1 159 ? 7.879 -41.969 35.844 1 36.72 159 ILE A C 1
ATOM 1304 O O . ILE A 1 159 ? 8.398 -42.875 35.188 1 36.72 159 ILE A O 1
ATOM 1308 N N . GLU A 1 160 ? 8.547 -41.625 36.938 1 31 160 GLU A N 1
ATOM 1309 C CA . GLU A 1 160 ? 8.969 -42.656 37.906 1 31 160 GLU A CA 1
ATOM 1310 C C . GLU A 1 160 ? 7.77 -43.438 38.406 1 31 160 GLU A C 1
ATOM 1312 O O . GLU A 1 160 ? 6.68 -42.875 38.594 1 31 160 GLU A O 1
ATOM 1317 N N . MET B 1 1 ? 18.875 -6.531 -17.719 1 56.88 1 MET B N 1
ATOM 1318 C CA . MET B 1 1 ? 17.938 -5.406 -17.625 1 56.88 1 MET B CA 1
ATOM 1319 C C . MET B 1 1 ? 16.75 -5.766 -16.734 1 56.88 1 MET B C 1
ATOM 1321 O O . MET B 1 1 ? 16.141 -6.82 -16.906 1 56.88 1 MET B O 1
ATOM 1325 N N . LEU B 1 2 ? 16.797 -5.07 -15.719 1 62.31 2 LEU B N 1
ATOM 1326 C CA . LEU B 1 2 ? 15.664 -5.355 -14.852 1 62.31 2 LEU B CA 1
ATOM 1327 C C . LEU B 1 2 ? 14.344 -5.121 -15.57 1 62.31 2 LEU B C 1
ATOM 1329 O O . LEU B 1 2 ? 14.094 -4.023 -16.078 1 62.31 2 LEU B O 1
ATOM 1333 N N . GLN B 1 3 ? 13.695 -6.242 -15.984 1 79.38 3 GLN B N 1
ATOM 1334 C CA . GLN B 1 3 ? 12.398 -6.176 -16.656 1 79.38 3 GLN B CA 1
ATOM 1335 C C . GLN B 1 3 ? 11.258 -6.137 -15.641 1 79.38 3 GLN B C 1
ATOM 1337 O O . GLN B 1 3 ? 11.336 -6.766 -14.586 1 79.38 3 GLN B O 1
ATOM 1342 N N . TYR B 1 4 ? 10.352 -5.289 -15.977 1 80.44 4 TYR B N 1
ATOM 1343 C CA . TYR B 1 4 ? 9.203 -5.074 -15.109 1 80.44 4 TYR B CA 1
ATOM 1344 C C . TYR B 1 4 ? 8.609 -6.402 -14.648 1 80.44 4 TYR B C 1
ATOM 1346 O O . TYR B 1 4 ? 8.32 -6.582 -13.461 1 80.44 4 TYR B O 1
ATOM 1354 N N . GLU B 1 5 ? 8.516 -7.309 -15.586 1 80.31 5 GLU B N 1
ATOM 1355 C CA . GLU B 1 5 ? 7.875 -8.578 -15.258 1 80.31 5 GLU B CA 1
ATOM 1356 C C . GLU B 1 5 ? 8.688 -9.367 -14.242 1 80.31 5 GLU B C 1
ATOM 1358 O O . GLU B 1 5 ? 8.125 -10.016 -13.359 1 80.31 5 GLU B O 1
ATOM 1363 N N . HIS B 1 6 ? 9.961 -9.242 -14.391 1 79.81 6 HIS B N 1
ATOM 1364 C CA . HIS B 1 6 ? 10.836 -9.922 -13.445 1 79.81 6 HIS B CA 1
ATOM 1365 C C . HIS B 1 6 ? 10.758 -9.289 -12.062 1 79.81 6 HIS B C 1
ATOM 1367 O O . HIS B 1 6 ? 10.719 -10 -11.055 1 79.81 6 HIS B O 1
ATOM 1373 N N . PHE B 1 7 ? 10.734 -8.031 -12.141 1 79.06 7 PHE B N 1
ATOM 1374 C CA . PHE B 1 7 ? 10.625 -7.32 -10.875 1 79.06 7 PHE B CA 1
ATOM 1375 C C . PHE B 1 7 ? 9.305 -7.645 -10.188 1 79.06 7 PHE B C 1
ATOM 1377 O O . PHE B 1 7 ? 9.266 -7.883 -8.977 1 79.06 7 PHE B O 1
ATOM 1384 N N . LEU B 1 8 ? 8.25 -7.648 -10.922 1 80.19 8 LEU B N 1
ATOM 1385 C CA . LEU B 1 8 ? 6.926 -7.949 -10.383 1 80.19 8 LEU B CA 1
ATOM 1386 C C . LEU B 1 8 ? 6.887 -9.352 -9.789 1 80.19 8 LEU B C 1
ATOM 1388 O O . LEU B 1 8 ? 6.332 -9.562 -8.711 1 80.19 8 LEU B O 1
ATOM 1392 N N . ASP B 1 9 ? 7.516 -10.234 -10.445 1 80.5 9 ASP B N 1
ATOM 1393 C CA . ASP B 1 9 ? 7.574 -11.609 -9.953 1 80.5 9 ASP B CA 1
ATOM 1394 C C . ASP B 1 9 ? 8.328 -11.688 -8.625 1 80.5 9 ASP B C 1
ATOM 1396 O O . ASP B 1 9 ? 7.902 -12.383 -7.707 1 80.5 9 ASP B O 1
ATOM 1400 N N . LEU B 1 10 ? 9.367 -10.992 -8.594 1 76.5 10 LEU B N 1
ATOM 1401 C CA . LEU B 1 10 ? 10.164 -10.961 -7.371 1 76.5 10 LEU B CA 1
ATOM 1402 C C . LEU B 1 10 ? 9.359 -10.375 -6.219 1 76.5 10 LEU B C 1
ATOM 1404 O O . LEU B 1 10 ? 9.406 -10.891 -5.098 1 76.5 10 LEU B O 1
ATOM 1408 N N . LEU B 1 11 ? 8.68 -9.289 -6.504 1 77.06 11 LEU B N 1
ATOM 1409 C CA . LEU B 1 11 ? 7.863 -8.656 -5.477 1 77.06 11 LEU B CA 1
ATOM 1410 C C . LEU B 1 11 ? 6.758 -9.594 -5.004 1 77.06 11 LEU B C 1
ATOM 1412 O O . LEU B 1 11 ? 6.539 -9.75 -3.797 1 77.06 11 LEU B O 1
ATOM 1416 N N . LEU B 1 12 ? 6.137 -10.266 -5.93 1 78.38 12 LEU B N 1
ATOM 1417 C CA . LEU B 1 12 ? 5.023 -11.148 -5.598 1 78.38 12 LEU B CA 1
ATOM 1418 C C . LEU B 1 12 ? 5.512 -12.375 -4.832 1 78.38 12 LEU B C 1
ATOM 1420 O O . LEU B 1 12 ? 4.82 -12.867 -3.939 1 78.38 12 LEU B O 1
ATOM 1424 N N . ASP B 1 13 ? 6.664 -12.766 -5.086 1 76.38 13 ASP B N 1
ATOM 1425 C CA . ASP B 1 13 ? 7.223 -13.938 -4.422 1 76.38 13 ASP B CA 1
ATOM 1426 C C . ASP B 1 13 ? 7.68 -13.609 -3.004 1 76.38 13 ASP B C 1
ATOM 1428 O O . ASP B 1 13 ? 7.758 -14.492 -2.148 1 76.38 13 ASP B O 1
ATOM 1432 N N . ASN B 1 14 ? 7.957 -12.312 -2.801 1 72.81 14 ASN B N 1
ATOM 1433 C CA . ASN B 1 14 ? 8.523 -11.922 -1.513 1 72.81 14 ASN B CA 1
ATOM 1434 C C . ASN B 1 14 ? 7.543 -11.062 -0.712 1 72.81 14 ASN B C 1
ATOM 1436 O O . ASN B 1 14 ? 7.855 -10.641 0.402 1 72.81 14 ASN B O 1
ATOM 1440 N N . ALA B 1 15 ? 6.527 -10.742 -1.388 1 66.25 15 ALA B N 1
ATOM 1441 C CA . ALA B 1 15 ? 5.543 -9.836 -0.8 1 66.25 15 ALA B CA 1
ATOM 1442 C C . ALA B 1 15 ? 5.168 -10.273 0.613 1 66.25 15 ALA B C 1
ATOM 1444 O O . ALA B 1 15 ? 5.023 -9.438 1.511 1 66.25 15 ALA B O 1
ATOM 1445 N N . LYS B 1 16 ? 5.121 -11.5 0.751 1 65.44 16 LYS B N 1
ATOM 1446 C CA . LYS B 1 16 ? 4.73 -12.07 2.033 1 65.44 16 LYS B CA 1
ATOM 1447 C C . LYS B 1 16 ? 5.684 -11.641 3.145 1 65.44 16 LYS B C 1
ATOM 1449 O O . LYS B 1 16 ? 5.254 -11.336 4.258 1 65.44 16 LYS B O 1
ATOM 1454 N N . LYS B 1 17 ? 6.762 -11.656 2.863 1 63.44 17 LYS B N 1
ATOM 1455 C CA . LYS B 1 17 ? 7.824 -11.414 3.834 1 63.44 17 LYS B CA 1
ATOM 1456 C C . LYS B 1 17 ? 7.93 -9.93 4.172 1 63.44 17 LYS B C 1
ATOM 1458 O O . LYS B 1 17 ? 8.227 -9.57 5.312 1 63.44 17 LYS B O 1
ATOM 1463 N N . LEU B 1 18 ? 7.637 -9.203 3.148 1 61.34 18 LEU B N 1
ATOM 1464 C CA . LEU B 1 18 ? 7.883 -7.773 3.287 1 61.34 18 LEU B CA 1
ATOM 1465 C C . LEU B 1 18 ? 6.613 -7.039 3.701 1 61.34 18 LEU B C 1
ATOM 1467 O O . LEU B 1 18 ? 6.66 -6.129 4.527 1 61.34 18 LEU B O 1
ATOM 1471 N N . PHE B 1 19 ? 5.598 -7.547 3.172 1 59.28 19 PHE B N 1
ATOM 1472 C CA . PHE B 1 19 ? 4.453 -6.645 3.207 1 59.28 19 PHE B CA 1
ATOM 1473 C C . PHE B 1 19 ? 3.322 -7.238 4.039 1 59.28 19 PHE B C 1
ATOM 1475 O O . PHE B 1 19 ? 2.338 -6.559 4.332 1 59.28 19 PHE B O 1
ATOM 1482 N N . TYR B 1 20 ? 3.588 -8.414 4.59 1 63.56 20 TYR B N 1
ATOM 1483 C CA . TYR B 1 20 ? 2.365 -8.977 5.156 1 63.56 20 TYR B CA 1
ATOM 1484 C C . TYR B 1 20 ? 2.637 -9.633 6.5 1 63.56 20 TYR B C 1
ATOM 1486 O O . TYR B 1 20 ? 2.309 -10.805 6.707 1 63.56 20 TYR B O 1
ATOM 1494 N N . PRO B 1 21 ? 3.365 -8.812 7.285 1 64.19 21 PRO B N 1
ATOM 1495 C CA . PRO B 1 21 ? 3.186 -9.344 8.633 1 64.19 21 PRO B CA 1
ATOM 1496 C C . PRO B 1 21 ? 1.734 -9.281 9.109 1 64.19 21 PRO B C 1
ATOM 1498 O O . PRO B 1 21 ? 0.958 -8.461 8.617 1 64.19 21 PRO B O 1
ATOM 1501 N N . GLU B 1 22 ? 1.357 -10.305 9.859 1 66.38 22 GLU B N 1
ATOM 1502 C CA . GLU B 1 22 ? 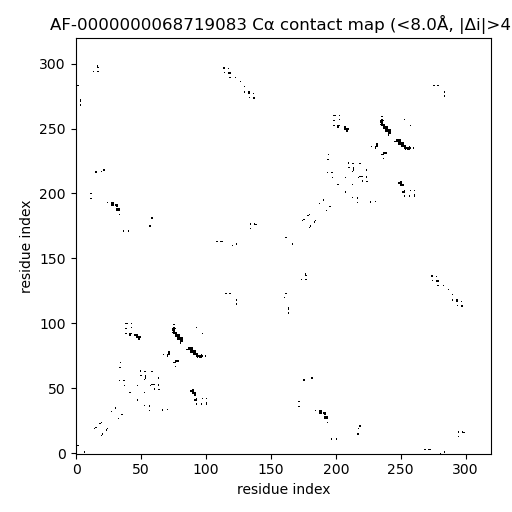-0.032 -10.438 10.289 1 66.38 22 GLU B CA 1
ATOM 1503 C C . GLU B 1 22 ? -0.611 -9.094 10.711 1 66.38 22 GLU B C 1
ATOM 1505 O O . GLU B 1 22 ? -1.762 -8.781 10.391 1 66.38 22 GLU B O 1
ATOM 1510 N N . GLU B 1 23 ? 0.214 -8.328 11.25 1 70.5 23 GLU B N 1
ATOM 1511 C CA . GLU B 1 23 ? -0.239 -7.035 11.766 1 70.5 23 GLU B CA 1
ATOM 1512 C C . GLU B 1 23 ? -0.588 -6.082 10.625 1 70.5 23 GLU B C 1
ATOM 1514 O O . GLU B 1 23 ? -1.547 -5.316 10.719 1 70.5 23 GLU B O 1
ATOM 1519 N N . TRP B 1 24 ? 0.025 -6.262 9.539 1 76.94 24 TRP B N 1
ATOM 1520 C CA . TRP B 1 24 ? -0.204 -5.34 8.43 1 76.94 24 TRP B CA 1
ATOM 1521 C C . TRP B 1 24 ? -1.415 -5.77 7.605 1 76.94 24 TRP B C 1
ATOM 1523 O O . TRP B 1 24 ? -2.092 -4.93 7.004 1 76.94 24 TRP B O 1
ATOM 1533 N N . VAL B 1 25 ? -1.667 -7.012 7.809 1 79.94 25 VAL B N 1
ATOM 1534 C CA . VAL B 1 25 ? -2.779 -7.52 7.016 1 79.94 25 VAL B CA 1
ATOM 1535 C C . VAL B 1 25 ? -4.098 -6.984 7.57 1 79.94 25 VAL B C 1
ATOM 1537 O O . VAL B 1 25 ? -4.965 -6.547 6.809 1 79.94 25 VAL B O 1
ATOM 1540 N N . SER B 1 26 ? -4.152 -7.055 8.852 1 83.12 26 SER B N 1
ATOM 1541 C CA . SER B 1 26 ? -5.371 -6.559 9.484 1 83.12 26 SER B CA 1
ATOM 1542 C C . SER B 1 26 ? -5.594 -5.082 9.18 1 83.12 26 SER B C 1
ATOM 1544 O O . SER B 1 26 ? -6.703 -4.672 8.836 1 83.12 26 SER B O 1
ATOM 1546 N N . LEU B 1 27 ? -4.547 -4.355 9.25 1 86.12 27 LEU B N 1
ATOM 1547 C CA . LEU B 1 27 ? -4.625 -2.928 8.961 1 86.12 27 LEU B CA 1
ATOM 1548 C C . LEU B 1 27 ? -4.965 -2.693 7.492 1 86.12 27 LEU B C 1
ATOM 1550 O O . LEU B 1 27 ? -5.82 -1.866 7.172 1 86.12 27 LEU B O 1
ATOM 1554 N N . ASP B 1 28 ? -4.383 -3.49 6.672 1 86 28 ASP B N 1
ATOM 1555 C CA . ASP B 1 28 ? -4.559 -3.385 5.227 1 86 28 ASP B CA 1
ATOM 1556 C C . ASP B 1 28 ? -6.012 -3.658 4.832 1 86 28 ASP B C 1
ATOM 1558 O O . ASP B 1 28 ? -6.535 -3.039 3.904 1 86 28 ASP B O 1
ATOM 1562 N N . LEU B 1 29 ? -6.562 -4.457 5.594 1 87.19 29 LEU B N 1
ATOM 1563 C CA . LEU B 1 29 ? -7.926 -4.859 5.254 1 87.19 29 LEU B CA 1
ATOM 1564 C C . LEU B 1 29 ? -8.945 -3.895 5.852 1 87.19 29 LEU B C 1
ATOM 1566 O O . LEU B 1 29 ? -10.117 -3.906 5.473 1 87.19 29 LEU B O 1
ATOM 1570 N N . THR B 1 30 ? -8.43 -3.068 6.699 1 88.88 30 THR B N 1
ATOM 1571 C CA . THR B 1 30 ? -9.359 -2.191 7.402 1 88.88 30 THR B CA 1
ATOM 1572 C C . THR B 1 30 ? -9.242 -0.759 6.887 1 88.88 30 THR B C 1
ATOM 1574 O O . THR B 1 30 ? -10.234 -0.026 6.844 1 88.88 30 THR B O 1
ATOM 1577 N N . LEU B 1 31 ? -8.023 -0.376 6.523 1 93 31 LEU B N 1
ATOM 1578 C CA . LEU B 1 31 ? -7.777 0.996 6.094 1 93 31 LEU B CA 1
ATOM 1579 C C . LEU B 1 31 ? -6.973 1.024 4.801 1 93 31 LEU B C 1
ATOM 1581 O O . LEU B 1 31 ? -5.996 0.285 4.652 1 93 31 LEU B O 1
ATOM 1585 N N . SER B 1 32 ? -7.438 1.916 3.941 1 90.44 32 SER B N 1
ATOM 1586 C CA . SER B 1 32 ? -6.625 2.156 2.752 1 90.44 32 SER B CA 1
ATOM 1587 C C . SER B 1 32 ? -5.363 2.938 3.096 1 90.44 32 SER B C 1
ATOM 1589 O O . SER B 1 32 ? -5.27 3.543 4.164 1 90.44 32 SER B O 1
ATOM 1591 N N . LYS B 1 33 ? -4.441 2.889 2.201 1 88.12 33 LYS B N 1
ATOM 1592 C CA . LYS B 1 33 ? -3.225 3.68 2.375 1 88.12 33 LYS B CA 1
ATOM 1593 C C . LYS B 1 33 ? -3.547 5.168 2.48 1 88.12 33 LYS B C 1
ATOM 1595 O O . LYS B 1 33 ? -2.93 5.887 3.268 1 88.12 33 LYS B O 1
ATOM 1600 N N . THR B 1 34 ? -4.492 5.543 1.7 1 88.94 34 THR B N 1
ATOM 1601 C CA . THR B 1 34 ? -4.922 6.934 1.715 1 88.94 34 THR B CA 1
ATOM 1602 C C . THR B 1 34 ? -5.434 7.328 3.098 1 88.94 34 THR B C 1
ATOM 1604 O O . THR B 1 34 ? -5.082 8.391 3.617 1 88.94 34 THR B O 1
ATOM 1607 N N . GLU B 1 35 ? -6.172 6.496 3.604 1 93.06 35 GLU B N 1
ATOM 1608 C CA . GLU B 1 35 ? -6.707 6.746 4.938 1 93.06 35 GLU B CA 1
ATOM 1609 C C . GLU B 1 35 ? -5.598 6.758 5.984 1 93.06 35 GLU B C 1
ATOM 1611 O O . GLU B 1 35 ? -5.59 7.613 6.875 1 93.06 35 GLU B O 1
ATOM 1616 N N . VAL B 1 36 ? -4.707 5.855 5.855 1 91.56 36 VAL B N 1
ATOM 1617 C CA . VAL B 1 36 ? -3.592 5.777 6.797 1 91.56 36 VAL B CA 1
ATOM 1618 C C . VAL B 1 36 ? -2.742 7.043 6.699 1 91.56 36 VAL B C 1
ATOM 1620 O O . VAL B 1 36 ? -2.385 7.637 7.719 1 91.56 36 VAL B O 1
ATOM 1623 N N . PHE B 1 37 ? -2.496 7.441 5.539 1 89.38 37 PHE B N 1
ATOM 1624 C CA . PHE B 1 37 ? -1.689 8.641 5.336 1 89.38 37 PHE B CA 1
ATOM 1625 C C . PHE B 1 37 ? -2.395 9.867 5.895 1 89.38 37 PHE B C 1
ATOM 1627 O O . PHE B 1 37 ? -1.754 10.75 6.465 1 89.38 37 PHE B O 1
ATOM 1634 N N . CYS B 1 38 ? -3.633 9.891 5.672 1 92.25 38 CYS B N 1
ATOM 1635 C CA . CYS B 1 38 ? -4.414 10.992 6.223 1 92.25 38 CYS B CA 1
ATOM 1636 C C . CYS B 1 38 ? -4.246 11.078 7.734 1 92.25 38 CYS B C 1
ATOM 1638 O O . CYS B 1 38 ? -3.945 12.148 8.273 1 92.25 38 CYS B O 1
ATOM 1640 N N . LEU B 1 39 ? -4.316 9.984 8.367 1 95.38 39 LEU B N 1
ATOM 1641 C CA . LEU B 1 39 ? -4.215 9.938 9.82 1 95.38 39 LEU B CA 1
ATOM 1642 C C . LEU B 1 39 ? -2.812 10.328 10.273 1 95.38 39 LEU B C 1
ATOM 1644 O O . LEU B 1 39 ? -2.66 11.07 11.25 1 95.38 39 LEU B O 1
ATOM 1648 N N . LEU B 1 40 ? -1.857 9.805 9.602 1 92.81 40 LEU B N 1
ATOM 1649 C CA . LEU B 1 40 ? -0.474 10.117 9.945 1 92.81 40 LEU B CA 1
ATOM 1650 C C . LEU B 1 40 ? -0.206 11.617 9.797 1 92.81 40 LEU B C 1
ATOM 1652 O O . LEU B 1 40 ? 0.454 12.219 10.648 1 92.81 40 LEU B O 1
ATOM 1656 N N . TRP B 1 41 ? -0.712 12.125 8.781 1 88.94 41 TRP B N 1
ATOM 1657 C CA . TRP B 1 41 ? -0.537 13.555 8.531 1 88.94 41 TRP B CA 1
ATOM 1658 C C . TRP B 1 41 ? -1.244 14.383 9.602 1 88.94 41 TRP B C 1
ATOM 1660 O O . TRP B 1 41 ? -0.699 15.375 10.086 1 88.94 41 TRP B O 1
ATOM 1670 N N . MET B 1 42 ? -2.418 14.016 9.914 1 94 42 MET B N 1
ATOM 1671 C CA . MET B 1 42 ? -3.203 14.75 10.898 1 94 42 MET B CA 1
ATOM 1672 C C . MET B 1 42 ? -2.488 14.797 12.242 1 94 42 MET B C 1
ATOM 1674 O O . MET B 1 42 ? -2.619 15.766 12.992 1 94 42 MET B O 1
ATOM 1678 N N . GLU B 1 43 ? -1.816 13.742 12.508 1 92.5 43 GLU B N 1
ATOM 1679 C CA . GLU B 1 43 ? -1.122 13.672 13.789 1 92.5 43 GLU B CA 1
ATOM 1680 C C . GLU B 1 43 ? -0.044 14.75 13.891 1 92.5 43 GLU B C 1
ATOM 1682 O O . GLU B 1 43 ? 0.255 15.234 14.984 1 92.5 43 GLU B O 1
ATOM 1687 N N . ARG B 1 44 ? 0.42 15.211 12.797 1 87.88 44 ARG B N 1
ATOM 1688 C CA . ARG B 1 44 ? 1.521 16.172 12.781 1 87.88 44 ARG B CA 1
ATOM 1689 C C . ARG B 1 44 ? 1.016 17.578 12.508 1 87.88 44 ARG B C 1
ATOM 1691 O O . ARG B 1 44 ? 1.808 18.516 12.398 1 87.88 44 ARG B O 1
ATOM 1698 N N . ASN B 1 45 ? -0.24 17.703 12.375 1 88.12 45 ASN B N 1
ATOM 1699 C CA . ASN B 1 45 ? -0.804 19 12.023 1 88.12 45 ASN B CA 1
ATOM 1700 C C . ASN B 1 45 ? -1.928 19.406 12.977 1 88.12 45 ASN B C 1
ATOM 1702 O O . ASN B 1 45 ? -2.498 18.547 13.664 1 88.12 45 ASN B O 1
ATOM 1706 N N . THR B 1 46 ? -2.148 20.734 13.047 1 87.12 46 THR B N 1
ATOM 1707 C CA . THR B 1 46 ? -3.219 21.281 13.867 1 87.12 46 THR B CA 1
ATOM 1708 C C . THR B 1 46 ? -4.188 22.109 13.023 1 87.12 46 THR B C 1
ATOM 1710 O O . THR B 1 46 ? -3.881 22.453 11.883 1 87.12 46 THR B O 1
ATOM 1713 N N . GLU B 1 47 ? -5.395 22.359 13.625 1 89.75 47 GLU B N 1
ATOM 1714 C CA . GLU B 1 47 ? -6.406 23.172 12.961 1 89.75 47 GLU B CA 1
ATOM 1715 C C . GLU B 1 47 ? -6.723 22.641 11.57 1 89.75 47 GLU B C 1
ATOM 1717 O O . GLU B 1 47 ? -6.691 23.391 10.586 1 89.75 47 GLU B O 1
ATOM 1722 N N . ILE B 1 48 ? -7.047 21.422 11.531 1 95 48 ILE B N 1
ATOM 1723 C CA . ILE B 1 48 ? -7.215 20.703 10.273 1 95 48 ILE B CA 1
ATOM 1724 C C . ILE B 1 48 ? -8.625 20.922 9.734 1 95 48 ILE B C 1
ATOM 1726 O O . ILE B 1 48 ? -9.609 20.703 10.445 1 95 48 ILE B O 1
ATOM 1730 N N . THR B 1 49 ? -8.648 21.438 8.5 1 95.81 49 THR B N 1
ATOM 1731 C CA . THR B 1 49 ? -9.906 21.578 7.777 1 95.81 49 THR B CA 1
ATOM 1732 C C . THR B 1 49 ? -9.977 20.578 6.625 1 95.81 49 THR B C 1
ATOM 1734 O O . THR B 1 49 ? -8.984 19.938 6.293 1 95.81 49 THR B O 1
ATOM 1737 N N . MET B 1 50 ? -11.203 20.484 6.082 1 95.94 50 MET B N 1
ATOM 1738 C CA . MET B 1 50 ? -11.367 19.625 4.914 1 95.94 50 MET B CA 1
ATOM 1739 C C . MET B 1 50 ? -10.438 20.047 3.785 1 95.94 50 MET B C 1
ATOM 1741 O O . MET B 1 50 ? -9.828 19.203 3.121 1 95.94 50 MET B O 1
ATOM 1745 N N . THR B 1 51 ? -10.344 21.328 3.625 1 95.06 51 THR B N 1
ATOM 1746 C CA . THR B 1 51 ? -9.5 21.891 2.568 1 95.06 51 THR B CA 1
ATOM 1747 C C . THR B 1 51 ? -8.031 21.547 2.809 1 95.06 51 THR B C 1
ATOM 1749 O O . THR B 1 51 ? -7.316 21.172 1.879 1 95.06 51 THR B O 1
ATOM 1752 N N . LYS B 1 52 ? -7.578 21.625 3.961 1 93.69 52 LYS B N 1
ATOM 1753 C CA . LYS B 1 52 ? -6.195 21.297 4.297 1 93.69 52 LYS B CA 1
ATOM 1754 C C . LYS B 1 52 ? -5.898 19.828 4.027 1 93.69 52 LYS B C 1
ATOM 1756 O O . LYS B 1 52 ? -4.812 19.484 3.555 1 93.69 52 LYS B O 1
ATOM 1761 N N . ILE B 1 53 ? -6.871 18.984 4.289 1 92.62 53 ILE B N 1
ATOM 1762 C CA . ILE B 1 53 ? -6.699 17.562 4.039 1 92.62 53 ILE B CA 1
ATOM 1763 C C . ILE B 1 53 ? -6.59 17.312 2.539 1 92.62 53 ILE B C 1
ATOM 1765 O O . ILE B 1 53 ? -5.691 16.594 2.086 1 92.62 53 ILE B O 1
ATOM 1769 N N . ALA B 1 54 ? -7.48 17.891 1.808 1 90.94 54 ALA B N 1
ATOM 1770 C CA . ALA B 1 54 ? -7.488 17.719 0.358 1 90.94 54 ALA B CA 1
ATOM 1771 C C . ALA B 1 54 ? -6.168 18.172 -0.258 1 90.94 54 ALA B C 1
ATOM 1773 O O . ALA B 1 54 ? -5.613 17.484 -1.122 1 90.94 54 ALA B O 1
ATOM 1774 N N . ASP B 1 55 ? -5.648 19.281 0.185 1 86.31 55 ASP B N 1
ATOM 1775 C CA . ASP B 1 55 ? -4.41 19.859 -0.329 1 86.31 55 ASP B CA 1
ATOM 1776 C C . ASP B 1 55 ? -3.213 18.984 0.01 1 86.31 55 ASP B C 1
ATOM 1778 O O . ASP B 1 55 ? -2.352 18.75 -0.839 1 86.31 55 ASP B O 1
ATOM 1782 N N . LEU B 1 56 ? -3.236 18.547 1.102 1 80 56 LEU B N 1
ATOM 1783 C CA . LEU B 1 56 ? -2.094 17.766 1.575 1 80 56 LEU B CA 1
ATOM 1784 C C . LEU B 1 56 ? -2.061 16.391 0.916 1 80 56 LEU B C 1
ATOM 1786 O O . LEU B 1 56 ? -0.99 15.906 0.543 1 80 56 LEU B O 1
ATOM 1790 N N . LEU B 1 57 ? -3.23 15.766 0.823 1 81.12 57 LEU B N 1
ATOM 1791 C CA . LEU B 1 57 ? -3.293 14.461 0.171 1 81.12 57 LEU B CA 1
ATOM 1792 C C . LEU B 1 57 ? -3.303 14.617 -1.347 1 81.12 57 LEU B C 1
ATOM 1794 O O . LEU B 1 57 ? -3.096 13.641 -2.074 1 81.12 57 LEU B O 1
ATOM 1798 N N . ASP B 1 58 ? -3.578 15.82 -1.756 1 82.25 58 ASP B N 1
ATOM 1799 C CA . ASP B 1 58 ? -3.648 16.141 -3.18 1 82.25 58 ASP B CA 1
ATOM 1800 C C . ASP B 1 58 ? -4.691 15.273 -3.885 1 82.25 58 ASP B C 1
ATOM 1802 O O . ASP B 1 58 ? -4.391 14.625 -4.883 1 82.25 58 ASP B O 1
ATOM 1806 N N . ILE B 1 59 ? -5.805 15.281 -3.338 1 84.19 59 ILE B N 1
ATOM 1807 C CA . ILE B 1 59 ? -6.938 14.562 -3.914 1 84.19 59 ILE B CA 1
ATOM 1808 C C . ILE B 1 59 ? -8.148 15.492 -3.996 1 84.19 59 ILE B C 1
ATOM 1810 O O . ILE B 1 59 ? -8.242 16.469 -3.24 1 84.19 59 ILE B O 1
ATOM 1814 N N . PRO B 1 60 ? -8.992 15.188 -4.914 1 88.44 60 PRO B N 1
ATOM 1815 C CA . PRO B 1 60 ? -10.188 16.031 -5.059 1 88.44 60 PRO B CA 1
ATOM 1816 C C . PRO B 1 60 ? -11.047 16.047 -3.795 1 88.44 60 PRO B C 1
ATOM 1818 O O . PRO B 1 60 ? -11.062 15.078 -3.039 1 88.44 60 PRO B O 1
ATOM 1821 N N . MET B 1 61 ? -11.75 17.125 -3.68 1 94 61 MET B N 1
ATOM 1822 C CA . MET B 1 61 ? -12.602 17.312 -2.504 1 94 61 MET B CA 1
ATOM 1823 C C . MET B 1 61 ? -13.625 16.188 -2.391 1 94 61 MET B C 1
ATOM 1825 O O . MET B 1 61 ? -13.969 15.766 -1.286 1 94 61 MET B O 1
ATOM 1829 N N . SER B 1 62 ? -14.07 15.781 -3.457 1 93.5 62 SER B N 1
ATOM 1830 C CA . SER B 1 62 ? -15.039 14.695 -3.438 1 93.5 62 SER B CA 1
ATOM 1831 C C . SER B 1 62 ? -14.445 13.438 -2.799 1 93.5 62 SER B C 1
ATOM 1833 O O . SER B 1 62 ? -15.094 12.797 -1.973 1 93.5 62 SER B O 1
ATOM 1835 N N . THR B 1 63 ? -13.234 13.164 -3.117 1 91 63 THR B N 1
ATOM 1836 C CA . THR B 1 63 ? -12.531 12.016 -2.547 1 91 63 THR B CA 1
ATOM 1837 C C . THR B 1 63 ? -12.219 12.258 -1.075 1 91 63 THR B C 1
ATOM 1839 O O . THR B 1 63 ? -12.359 11.352 -0.248 1 91 63 THR B O 1
ATOM 1842 N N . THR B 1 64 ? -11.82 13.43 -0.875 1 93.94 64 THR B N 1
ATOM 1843 C CA . THR B 1 64 ? -11.523 13.812 0.5 1 93.94 64 THR B CA 1
ATOM 1844 C C . THR B 1 64 ? -12.742 13.609 1.395 1 93.94 64 THR B C 1
ATOM 1846 O O . THR B 1 64 ? -12.633 13.047 2.486 1 93.94 64 THR B O 1
ATOM 1849 N N . THR B 1 65 ? -13.844 14.008 0.965 1 96.62 65 THR B N 1
ATOM 1850 C CA . THR B 1 65 ? -15.086 13.844 1.719 1 96.62 65 THR B CA 1
ATOM 1851 C C . THR B 1 65 ? -15.344 12.375 2.021 1 96.62 65 THR B C 1
ATOM 1853 O O . THR B 1 65 ? -15.672 12.016 3.154 1 96.62 65 THR B O 1
ATOM 1856 N N . GLY B 1 66 ? -15.156 11.578 0.984 1 95.38 66 GLY B N 1
ATOM 1857 C CA . GLY B 1 66 ? -15.32 10.148 1.18 1 95.38 66 GLY B CA 1
ATOM 1858 C C . GLY B 1 66 ? -14.375 9.57 2.217 1 95.38 66 GLY B C 1
ATOM 1859 O O . GLY B 1 66 ? -14.781 8.797 3.078 1 95.38 66 GLY B O 1
ATOM 1860 N N . VAL B 1 67 ? -13.164 9.945 2.158 1 94.94 67 VAL B N 1
ATOM 1861 C CA . VAL B 1 67 ? -12.133 9.461 3.064 1 94.94 67 VAL B CA 1
ATOM 1862 C C . VAL B 1 67 ? -12.445 9.898 4.492 1 94.94 67 VAL B C 1
ATOM 1864 O O . VAL B 1 67 ? -12.422 9.078 5.418 1 94.94 67 VAL B O 1
ATOM 1867 N N . VAL B 1 68 ? -12.781 11.125 4.637 1 97.25 68 VAL B N 1
ATOM 1868 C CA . VAL B 1 68 ? -13.047 11.68 5.961 1 97.25 68 VAL B CA 1
ATOM 1869 C C . VAL B 1 68 ? -14.305 11.047 6.543 1 97.25 68 VAL B C 1
ATOM 1871 O O . VAL B 1 68 ? -14.328 10.656 7.711 1 97.25 68 VAL B O 1
ATOM 1874 N N . ASN B 1 69 ? -15.32 10.93 5.742 1 97.81 69 ASN B N 1
ATOM 1875 C CA . ASN B 1 69 ? -16.547 10.305 6.207 1 97.81 69 ASN B CA 1
ATOM 1876 C C . ASN B 1 69 ? -16.312 8.875 6.699 1 97.81 69 ASN B C 1
ATOM 1878 O O . ASN B 1 69 ? -16.844 8.469 7.723 1 97.81 69 ASN B O 1
ATOM 1882 N N . ARG B 1 70 ? -15.523 8.156 6.012 1 96.75 70 ARG B N 1
ATOM 1883 C CA . ARG B 1 70 ? -15.203 6.789 6.402 1 96.75 70 ARG B CA 1
ATOM 1884 C C . ARG B 1 70 ? -14.438 6.762 7.727 1 96.75 70 ARG B C 1
ATOM 1886 O O . ARG B 1 70 ? -14.719 5.926 8.586 1 96.75 70 ARG B O 1
ATOM 1893 N N . LEU B 1 71 ? -13.508 7.645 7.855 1 97.94 71 LEU B N 1
ATOM 1894 C CA . LEU B 1 71 ? -12.688 7.695 9.062 1 97.94 71 LEU B CA 1
ATOM 1895 C C . LEU B 1 71 ? -13.523 8.141 10.266 1 97.94 71 LEU B C 1
ATOM 1897 O O . LEU B 1 71 ? -13.297 7.68 11.383 1 97.94 71 LEU B O 1
ATOM 1901 N N . VAL B 1 72 ? -14.5 9.023 10.047 1 98.25 72 VAL B N 1
ATOM 1902 C CA . VAL B 1 72 ? -15.43 9.43 11.094 1 98.25 72 VAL B CA 1
ATOM 1903 C C . VAL B 1 72 ? -16.297 8.25 11.508 1 98.25 72 VAL B C 1
ATOM 1905 O O . VAL B 1 72 ? -16.469 7.98 12.695 1 98.25 72 VAL B O 1
ATOM 1908 N N . LYS B 1 73 ? -16.781 7.598 10.516 1 97.75 73 LYS B N 1
ATOM 1909 C CA . LYS B 1 73 ? -17.641 6.445 10.773 1 97.75 73 LYS B CA 1
ATOM 1910 C C . LYS B 1 73 ? -16.906 5.371 11.562 1 97.75 73 LYS B C 1
ATOM 1912 O O . LYS B 1 73 ? -17.484 4.723 12.438 1 97.75 73 LYS B O 1
ATOM 1917 N N . LYS B 1 74 ? -15.617 5.211 11.297 1 97 74 LYS B N 1
ATOM 1918 C CA . LYS B 1 74 ? -14.797 4.203 11.969 1 97 74 LYS B CA 1
ATOM 1919 C C . LYS B 1 74 ? -14.359 4.684 13.352 1 97 74 LYS B C 1
ATOM 1921 O O . LYS B 1 74 ? -13.773 3.922 14.125 1 97 74 LYS B O 1
ATOM 1926 N N . GLY B 1 75 ? -14.547 5.938 13.648 1 98 75 GLY B N 1
ATOM 1927 C CA . GLY B 1 75 ? -14.289 6.488 14.969 1 98 75 GLY B CA 1
ATOM 1928 C C . GLY B 1 75 ? -12.859 6.965 15.148 1 98 75 GLY B C 1
ATOM 1929 O O . GLY B 1 75 ? -12.406 7.172 16.281 1 98 75 GLY B O 1
ATOM 1930 N N . TYR B 1 76 ? -12.078 7.148 14.078 1 98.06 76 TYR B N 1
ATOM 1931 C CA . TYR B 1 76 ? -10.68 7.523 14.188 1 98.06 76 TYR B CA 1
ATOM 1932 C C . TYR B 1 76 ? -10.523 9.039 14.211 1 98.06 76 TYR B C 1
ATOM 1934 O O . TYR B 1 76 ? -9.516 9.562 14.703 1 98.06 76 TYR B O 1
ATOM 1942 N N . ILE B 1 77 ? -11.523 9.734 13.57 1 98.38 77 ILE B N 1
ATOM 1943 C CA . ILE B 1 77 ? -11.508 11.195 13.594 1 98.38 77 ILE B CA 1
ATOM 1944 C C . ILE B 1 77 ? -12.906 11.719 13.898 1 98.38 77 ILE B C 1
ATOM 1946 O O . ILE B 1 77 ? -13.891 10.977 13.836 1 98.38 77 ILE B O 1
ATOM 1950 N N . GLU B 1 78 ? -13 12.977 14.234 1 98.19 78 GLU B N 1
ATOM 1951 C CA . GLU B 1 78 ? -14.281 13.641 14.477 1 98.19 78 GLU B CA 1
ATOM 1952 C C . GLU B 1 78 ? -14.24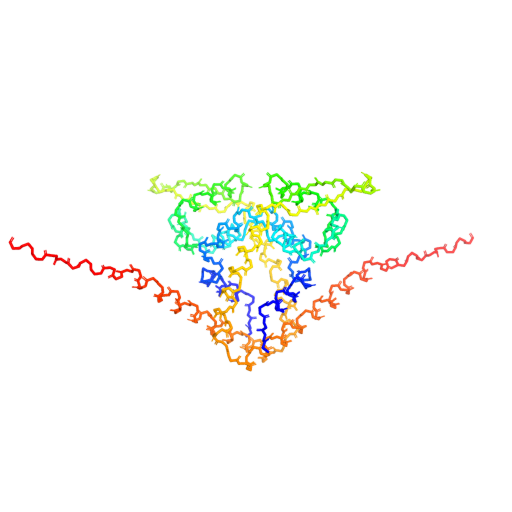2 15.094 14 1 98.19 78 GLU B C 1
ATOM 1954 O O . GLU B 1 78 ? -13.18 15.703 13.922 1 98.19 78 GLU B O 1
ATOM 1959 N N . ARG B 1 79 ? -15.383 15.523 13.633 1 97 79 ARG B N 1
ATOM 1960 C CA . ARG B 1 79 ? -15.562 16.922 13.258 1 97 79 ARG B CA 1
ATOM 1961 C C . ARG B 1 79 ? -16.016 17.75 14.453 1 97 79 ARG B C 1
ATOM 1963 O O . ARG B 1 79 ? -16.781 17.281 15.289 1 97 79 ARG B O 1
ATOM 1970 N N . TYR B 1 80 ? -15.516 18.922 14.469 1 95.06 80 TYR B N 1
ATOM 1971 C CA . TYR B 1 80 ? -15.953 19.844 15.508 1 95.06 80 TYR B CA 1
ATOM 1972 C C . TYR B 1 80 ? -15.875 21.297 15.031 1 95.06 80 TYR B C 1
ATOM 1974 O O . TYR B 1 80 ? -15.18 21.594 14.055 1 95.06 80 TYR B O 1
ATOM 1982 N N . ARG B 1 81 ? -16.641 22.141 15.648 1 93.25 81 ARG B N 1
ATOM 1983 C CA . ARG B 1 81 ? -16.641 23.547 15.258 1 93.25 81 ARG B CA 1
ATOM 1984 C C . ARG B 1 81 ? -15.664 24.344 16.109 1 93.25 81 ARG B C 1
ATOM 1986 O O . ARG B 1 81 ? -15.539 24.094 17.312 1 93.25 81 ARG B O 1
ATOM 1993 N N . ASP B 1 82 ? -15.023 25.281 15.398 1 88.12 82 ASP B N 1
ATOM 1994 C CA . ASP B 1 82 ? -14.117 26.188 16.094 1 88.12 82 ASP B CA 1
ATOM 1995 C C . ASP B 1 82 ? -14.875 27.047 17.094 1 88.12 82 ASP B C 1
ATOM 1997 O O . ASP B 1 82 ? -15.961 27.562 16.797 1 88.12 82 ASP B O 1
ATOM 2001 N N . GLU B 1 83 ? -14.359 27.141 18.266 1 87.88 83 GLU B N 1
ATOM 2002 C CA . GLU B 1 83 ? -15.008 27.906 19.328 1 87.88 83 GLU B CA 1
ATOM 2003 C C . GLU B 1 83 ? -15.031 29.391 19 1 87.88 83 GLU B C 1
ATOM 2005 O O . GLU B 1 83 ? -15.969 30.109 19.375 1 87.88 83 GLU B O 1
ATOM 2010 N N . ASN B 1 84 ? -13.992 29.828 18.406 1 90.06 84 ASN B N 1
ATOM 2011 C CA . ASN B 1 84 ? -13.852 31.25 18.109 1 90.06 84 ASN B CA 1
ATOM 2012 C C . ASN B 1 84 ? -14.594 31.625 16.828 1 90.06 84 ASN B C 1
ATOM 2014 O O . ASN B 1 84 ? -14.969 32.781 16.641 1 90.06 84 ASN B O 1
ATOM 2018 N N . ASP B 1 85 ? -14.734 30.797 15.898 1 90.5 85 ASP B N 1
ATOM 2019 C CA . ASP B 1 85 ? -15.453 30.984 14.641 1 90.5 85 ASP B CA 1
ATOM 2020 C C . ASP B 1 85 ? -16.266 29.734 14.281 1 90.5 85 ASP B C 1
ATOM 2022 O O . ASP B 1 85 ? -15.75 28.828 13.633 1 90.5 85 ASP B O 1
ATOM 2026 N N . ARG B 1 86 ? -17.484 29.719 14.609 1 89.81 86 ARG B N 1
ATOM 2027 C CA . ARG B 1 86 ? -18.344 28.547 14.5 1 89.81 86 ARG B CA 1
ATOM 2028 C C . ARG B 1 86 ? -18.609 28.188 13.039 1 89.81 86 ARG B C 1
ATOM 2030 O O . ARG B 1 86 ? -19.141 27.109 12.742 1 89.81 86 ARG B O 1
ATOM 2037 N N . ARG B 1 87 ? -18.234 29.031 12.211 1 90.81 87 ARG B N 1
ATOM 2038 C CA . ARG B 1 87 ? -18.406 28.734 10.789 1 90.81 87 ARG B CA 1
ATOM 2039 C C . ARG B 1 87 ? -17.312 27.797 10.289 1 90.81 87 ARG B C 1
ATOM 2041 O O . ARG B 1 87 ? -17.453 27.188 9.227 1 90.81 87 ARG B O 1
ATOM 2048 N N . ILE B 1 88 ? -16.328 27.75 11.086 1 92.12 88 ILE B N 1
ATOM 2049 C CA . ILE B 1 88 ? -15.195 26.906 10.68 1 92.12 88 ILE B CA 1
ATOM 2050 C C . ILE B 1 88 ? -15.352 25.516 11.281 1 92.12 88 ILE B C 1
ATOM 2052 O O . ILE B 1 88 ? -15.492 25.359 12.492 1 92.12 88 ILE B O 1
ATOM 2056 N N . VAL B 1 89 ? -15.406 24.562 10.406 1 95 89 VAL B N 1
ATOM 2057 C CA . VAL B 1 89 ? -15.453 23.156 10.844 1 95 89 VAL B CA 1
ATOM 2058 C C . VAL B 1 89 ? -14.047 22.578 10.852 1 95 89 VAL B C 1
ATOM 2060 O O . VAL B 1 89 ? -13.344 22.609 9.836 1 95 89 VAL B O 1
ATOM 2063 N N . LEU B 1 90 ? -13.664 22.109 12 1 96.56 90 LEU B N 1
ATOM 2064 C CA . LEU B 1 90 ? -12.344 21.5 12.172 1 96.56 90 LEU B CA 1
ATOM 2065 C C . LEU B 1 90 ? -12.453 19.984 12.344 1 96.56 90 LEU B C 1
ATOM 2067 O O . LEU B 1 90 ? -13.531 19.469 12.656 1 96.56 90 LEU B O 1
ATOM 2071 N N . ILE B 1 91 ? -11.336 19.328 12.047 1 97.75 91 ILE B N 1
ATOM 2072 C CA . ILE B 1 91 ? -11.258 17.875 12.188 1 97.75 91 ILE B CA 1
ATOM 2073 C C . ILE B 1 91 ? -10.078 17.516 13.086 1 97.75 91 ILE B C 1
ATOM 2075 O O . ILE B 1 91 ? -9 18.109 12.984 1 97.75 91 ILE B O 1
ATOM 2079 N N . ARG B 1 92 ? -10.297 16.531 13.969 1 97.31 92 ARG B N 1
ATOM 2080 C CA . ARG B 1 92 ? -9.219 16.078 14.844 1 97.31 92 ARG B CA 1
ATOM 2081 C C . ARG B 1 92 ? -9.25 14.57 15.031 1 97.31 92 ARG B C 1
ATOM 2083 O O . ARG B 1 92 ? -10.266 13.93 14.766 1 97.31 92 ARG B O 1
ATOM 2090 N N . LEU B 1 93 ? -8.109 14.055 15.438 1 98 93 LEU B N 1
ATOM 2091 C CA . LEU B 1 93 ? -8.055 12.648 15.82 1 98 93 LEU B CA 1
ATOM 2092 C C . LEU B 1 93 ? -8.812 12.406 17.125 1 98 93 LEU B C 1
ATOM 2094 O O . LEU B 1 93 ? -8.727 13.211 18.047 1 98 93 LEU B O 1
ATOM 2098 N N . THR B 1 94 ? -9.578 11.344 17.125 1 97.94 94 THR B N 1
ATOM 2099 C CA . THR B 1 94 ? -10.102 10.867 18.406 1 97.94 94 THR B CA 1
ATOM 2100 C C . THR B 1 94 ? -9.016 10.148 19.203 1 97.94 94 THR B C 1
ATOM 2102 O O . THR B 1 94 ? -7.898 9.961 18.703 1 97.94 94 THR B O 1
ATOM 2105 N N . GLU B 1 95 ? -9.383 9.75 20.422 1 97.69 95 GLU B N 1
ATOM 2106 C CA . GLU B 1 95 ? -8.453 8.945 21.203 1 97.69 95 GLU B CA 1
ATOM 2107 C C . GLU B 1 95 ? -8.109 7.645 20.484 1 97.69 95 GLU B C 1
ATOM 2109 O O . GLU B 1 95 ? -6.945 7.23 20.453 1 97.69 95 GLU B O 1
ATOM 2114 N N . THR B 1 96 ? -9.086 7.082 19.875 1 97.44 96 THR B N 1
ATOM 2115 C CA . THR B 1 96 ? -8.891 5.852 19.109 1 97.44 96 THR B CA 1
ATOM 2116 C C . THR B 1 96 ? -8.008 6.105 17.906 1 97.44 96 THR B C 1
ATOM 2118 O O . THR B 1 96 ? -7.172 5.273 17.547 1 97.44 96 THR B O 1
ATOM 2121 N N . GLY B 1 97 ? -8.211 7.242 17.328 1 97.31 97 GLY B N 1
ATOM 2122 C CA . GLY B 1 97 ? -7.383 7.621 16.203 1 97.31 97 GLY B CA 1
ATOM 2123 C C . GLY B 1 97 ? -5.922 7.809 16.562 1 97.31 97 GLY B C 1
ATOM 2124 O O . GLY B 1 97 ? -5.035 7.371 15.82 1 97.31 97 GLY B O 1
ATOM 2125 N N . VAL B 1 98 ? -5.715 8.398 17.688 1 97 98 VAL B N 1
ATOM 2126 C CA . VAL B 1 98 ? -4.355 8.617 18.156 1 97 98 VAL B CA 1
ATOM 2127 C C . VAL B 1 98 ? -3.68 7.281 18.453 1 97 98 VAL B C 1
ATOM 2129 O O . VAL B 1 98 ? -2.521 7.07 18.078 1 97 98 VAL B O 1
ATOM 2132 N N . MET B 1 99 ? -4.398 6.43 19.031 1 96.69 99 MET B N 1
ATOM 2133 C CA . MET B 1 99 ? -3.861 5.109 19.359 1 96.69 99 MET B CA 1
ATOM 2134 C C . MET B 1 99 ? -3.502 4.344 18.078 1 96.69 99 MET B C 1
ATOM 2136 O O . MET B 1 99 ? -2.451 3.705 18.016 1 96.69 99 MET B O 1
ATOM 2140 N N . LEU B 1 100 ? -4.32 4.414 17.141 1 95.06 100 LEU B N 1
ATOM 2141 C CA . LEU B 1 100 ? -4.055 3.736 15.867 1 95.06 100 LEU B CA 1
ATOM 2142 C C . LEU B 1 100 ? -2.801 4.293 15.211 1 95.06 100 LEU B C 1
ATOM 2144 O O . LEU B 1 100 ? -1.96 3.531 14.727 1 95.06 100 LEU B O 1
ATOM 2148 N N . VAL B 1 101 ? -2.693 5.547 15.172 1 95.19 101 VAL B N 1
ATOM 2149 C CA . VAL B 1 101 ? -1.54 6.191 14.555 1 95.19 101 VAL B CA 1
ATOM 2150 C C . VAL B 1 101 ? -0.261 5.75 15.266 1 95.19 101 VAL B C 1
ATOM 2152 O O . VAL B 1 101 ? 0.744 5.449 14.617 1 95.19 101 VAL B O 1
ATOM 2155 N N . GLN B 1 102 ? -0.328 5.695 16.547 1 94.38 102 GLN B N 1
ATOM 2156 C CA . GLN B 1 102 ? 0.833 5.266 17.312 1 94.38 102 GLN B CA 1
ATOM 2157 C C . GLN B 1 102 ? 1.198 3.816 17 1 94.38 102 GLN B C 1
ATOM 2159 O O . GLN B 1 102 ? 2.377 3.484 16.859 1 94.38 102 GLN B O 1
ATOM 2164 N N . GLU B 1 103 ? 0.234 3.057 16.906 1 91.44 103 GLU B N 1
ATOM 2165 C CA . GLU B 1 103 ? 0.458 1.659 16.547 1 91.44 103 GLU B CA 1
ATOM 2166 C C . GLU B 1 103 ? 1.097 1.539 15.164 1 91.44 103 GLU B C 1
ATOM 2168 O O . GLU B 1 103 ? 2.045 0.773 14.984 1 91.44 103 GLU B O 1
ATOM 2173 N N . VAL B 1 104 ? 0.617 2.25 14.258 1 90.81 104 VAL B N 1
ATOM 2174 C CA . VAL B 1 104 ? 1.135 2.238 12.891 1 90.81 104 VAL B CA 1
ATOM 2175 C C . VAL B 1 104 ? 2.594 2.691 12.891 1 90.81 104 VAL B C 1
ATOM 2177 O O . VAL B 1 104 ? 3.443 2.062 12.258 1 90.81 104 VAL B O 1
ATOM 2180 N N . LYS B 1 105 ? 2.84 3.713 13.586 1 90.75 105 LYS B N 1
ATOM 2181 C CA . LYS B 1 105 ? 4.195 4.25 13.641 1 90.75 105 LYS B CA 1
ATOM 2182 C C . LYS B 1 105 ? 5.152 3.262 14.305 1 90.75 105 LYS B C 1
ATOM 2184 O O . LYS B 1 105 ? 6.301 3.117 13.875 1 90.75 105 LYS B O 1
ATOM 2189 N N . GLN B 1 106 ? 4.688 2.676 15.32 1 89.62 106 GLN B N 1
ATOM 2190 C CA . GLN B 1 106 ? 5.508 1.692 16.016 1 89.62 106 GLN B CA 1
ATOM 2191 C C . GLN B 1 106 ? 5.844 0.511 15.109 1 89.62 106 GLN B C 1
ATOM 2193 O O . GLN B 1 106 ? 6.988 0.052 15.078 1 89.62 106 GLN B O 1
ATOM 2198 N N . ASN B 1 107 ? 4.848 0.035 14.461 1 85.12 107 ASN B N 1
ATOM 2199 C CA . ASN B 1 107 ? 5.066 -1.064 13.531 1 85.12 107 ASN B CA 1
ATOM 2200 C C . ASN B 1 107 ? 6.02 -0.662 12.406 1 85.12 107 ASN B C 1
ATOM 2202 O O . ASN B 1 107 ? 6.922 -1.421 12.047 1 85.12 107 ASN B O 1
ATOM 2206 N N . ALA B 1 108 ? 5.785 0.483 11.891 1 86.06 108 ALA B N 1
ATOM 2207 C CA . ALA B 1 108 ? 6.648 0.993 10.828 1 86.06 108 ALA B CA 1
ATOM 2208 C C . ALA B 1 108 ? 8.094 1.132 11.312 1 86.06 108 ALA B C 1
ATOM 2210 O O . ALA B 1 108 ? 9.031 0.797 10.586 1 86.06 108 ALA B O 1
ATOM 2211 N N . ALA B 1 109 ? 8.227 1.619 12.477 1 88 109 ALA B N 1
ATOM 2212 C CA . ALA B 1 109 ? 9.555 1.784 13.055 1 88 109 ALA B CA 1
ATOM 2213 C C . ALA B 1 109 ? 10.258 0.437 13.219 1 88 109 ALA B C 1
ATOM 2215 O O . ALA B 1 109 ? 11.453 0.317 12.953 1 88 109 ALA B O 1
ATOM 2216 N N . HIS B 1 110 ? 9.508 -0.491 13.656 1 84.56 110 HIS B N 1
ATOM 2217 C CA . HIS B 1 110 ? 10.039 -1.841 13.812 1 84.56 110 HIS B CA 1
ATOM 2218 C C . HIS B 1 110 ? 10.547 -2.391 12.484 1 84.56 110 HIS B C 1
ATOM 2220 O O . HIS B 1 110 ? 11.68 -2.879 12.398 1 84.56 110 HIS B O 1
ATOM 2226 N N . TYR B 1 111 ? 9.789 -2.271 11.492 1 81.06 111 TYR B N 1
ATOM 2227 C CA . TYR B 1 111 ? 10.18 -2.793 10.188 1 81.06 111 TYR B CA 1
ATOM 2228 C C . TYR B 1 111 ? 11.336 -1.991 9.609 1 81.06 111 TYR B C 1
ATOM 2230 O O . TYR B 1 111 ? 12.219 -2.549 8.953 1 81.06 111 TYR B O 1
ATOM 2238 N N . PHE B 1 112 ? 11.281 -0.734 9.828 1 85.94 112 PHE B N 1
ATOM 2239 C CA . PHE B 1 112 ? 12.383 0.119 9.406 1 85.94 112 PHE B CA 1
ATOM 2240 C C . PHE B 1 112 ? 13.703 -0.357 10.016 1 85.94 112 PHE B C 1
ATOM 2242 O O . PHE B 1 112 ? 14.711 -0.45 9.32 1 85.94 112 PHE B O 1
ATOM 2249 N N . SER B 1 113 ? 13.617 -0.645 11.234 1 86.44 113 SER B N 1
ATOM 2250 C CA . SER B 1 113 ? 14.805 -1.124 11.922 1 86.44 113 SER B CA 1
ATOM 2251 C C . SER B 1 113 ? 15.273 -2.459 11.359 1 86.44 113 SER B C 1
ATOM 2253 O O . SER B 1 113 ? 16.469 -2.668 11.156 1 86.44 113 SER B O 1
ATOM 2255 N N . LEU B 1 114 ? 14.352 -3.303 11.055 1 82.56 114 LEU B N 1
ATOM 2256 C CA . LEU B 1 114 ? 14.68 -4.605 10.484 1 82.56 114 LEU B CA 1
ATOM 2257 C C . LEU B 1 114 ? 15.391 -4.445 9.148 1 82.56 114 LEU B C 1
ATOM 2259 O O . LEU B 1 114 ? 16.391 -5.129 8.883 1 82.56 114 LEU B O 1
ATOM 2263 N N . VAL B 1 115 ? 14.914 -3.557 8.367 1 83.81 115 VAL B N 1
ATOM 2264 C CA . VAL B 1 115 ? 15.461 -3.336 7.031 1 83.81 115 VAL B CA 1
ATOM 2265 C C . VAL B 1 115 ? 16.828 -2.66 7.133 1 83.81 115 VAL B C 1
ATOM 2267 O O . VAL B 1 115 ? 17.781 -3.086 6.488 1 83.81 115 VAL B O 1
ATOM 2270 N N . THR B 1 116 ? 16.906 -1.675 7.926 1 88.12 116 THR B N 1
ATOM 2271 C CA . THR B 1 116 ? 18.125 -0.879 7.98 1 88.12 116 THR B CA 1
ATOM 2272 C C . THR B 1 116 ? 19.25 -1.654 8.672 1 88.12 116 THR B C 1
ATOM 2274 O O . THR B 1 116 ? 20.438 -1.396 8.43 1 88.12 116 THR B O 1
ATOM 2277 N N . GLU B 1 117 ? 18.875 -2.531 9.531 1 88.44 117 GLU B N 1
ATOM 2278 C CA . GLU B 1 117 ? 19.859 -3.355 10.211 1 88.44 117 GLU B CA 1
ATOM 2279 C C . GLU B 1 117 ? 20.609 -4.254 9.227 1 88.44 117 GLU B C 1
ATOM 2281 O O . GLU B 1 117 ? 21.75 -4.645 9.469 1 88.44 117 GLU B O 1
ATOM 2286 N N . ALA B 1 118 ? 19.969 -4.512 8.195 1 88.88 118 ALA B N 1
ATOM 2287 C CA . ALA B 1 118 ? 20.562 -5.383 7.188 1 88.88 118 ALA B CA 1
ATOM 2288 C C . ALA B 1 118 ? 21.547 -4.621 6.316 1 88.88 118 ALA B C 1
ATOM 2290 O O . ALA B 1 118 ? 22.297 -5.223 5.539 1 88.88 118 ALA B O 1
ATOM 2291 N N . LEU B 1 119 ? 21.609 -3.318 6.527 1 92.75 119 LEU B N 1
ATOM 2292 C CA . LEU B 1 119 ? 22.359 -2.49 5.586 1 92.75 119 LEU B CA 1
ATOM 2293 C C . LEU B 1 119 ? 23.5 -1.77 6.289 1 92.75 119 LEU B C 1
ATOM 2295 O O . LEU B 1 119 ? 23.359 -1.336 7.434 1 92.75 119 LEU B O 1
ATOM 2299 N N . SER B 1 120 ? 24.594 -1.613 5.602 1 93.19 120 SER B N 1
ATOM 2300 C CA . SER B 1 120 ? 25.688 -0.772 6.09 1 93.19 120 SER B CA 1
ATOM 2301 C C . SER B 1 120 ? 25.344 0.708 5.969 1 93.19 120 SER B C 1
ATOM 2303 O O . SER B 1 120 ? 24.375 1.071 5.281 1 93.19 120 SER B O 1
ATOM 2305 N N . GLU B 1 121 ? 26.125 1.518 6.625 1 91.06 121 GLU B N 1
ATOM 2306 C CA . GLU B 1 121 ? 25.891 2.957 6.551 1 91.06 121 GLU B CA 1
ATOM 2307 C C . GLU B 1 121 ? 26.078 3.475 5.129 1 91.06 121 GLU B C 1
ATOM 2309 O O . GLU B 1 121 ? 25.359 4.383 4.695 1 91.06 121 GLU B O 1
ATOM 2314 N N . GLU B 1 122 ? 27.016 2.857 4.465 1 92.44 122 GLU B N 1
ATOM 2315 C CA . GLU B 1 122 ? 27.25 3.238 3.074 1 92.44 122 GLU B CA 1
ATOM 2316 C C . GLU B 1 122 ? 26.062 2.854 2.189 1 92.44 122 GLU B C 1
ATOM 2318 O O . GLU B 1 122 ? 25.656 3.627 1.322 1 92.44 122 GLU B O 1
ATOM 2323 N N . GLU B 1 123 ? 25.531 1.737 2.408 1 93.19 123 GLU B N 1
ATOM 2324 C CA . GLU B 1 123 ? 24.375 1.271 1.643 1 93.19 123 GLU B CA 1
ATOM 2325 C C . GLU B 1 123 ? 23.141 2.131 1.922 1 93.19 123 GLU B C 1
ATOM 2327 O O . GLU B 1 123 ? 22.375 2.443 1.007 1 93.19 123 GLU B O 1
ATOM 2332 N N . LYS B 1 124 ? 23.031 2.508 3.137 1 90.38 124 LYS B N 1
ATOM 2333 C CA . LYS B 1 124 ? 21.922 3.379 3.516 1 90.38 124 LYS B CA 1
ATOM 2334 C C . LYS B 1 124 ? 22.016 4.73 2.818 1 90.38 124 LYS B C 1
ATOM 2336 O O . LYS B 1 124 ? 21.031 5.246 2.305 1 90.38 124 LYS B O 1
ATOM 2341 N N . ALA B 1 125 ? 23.156 5.234 2.852 1 89.44 125 ALA B N 1
ATOM 2342 C CA . ALA B 1 125 ? 23.391 6.527 2.213 1 89.44 125 ALA B CA 1
ATOM 2343 C C . ALA B 1 125 ? 23.109 6.457 0.715 1 89.44 125 ALA B C 1
ATOM 2345 O O . ALA B 1 125 ? 22.5 7.371 0.147 1 89.44 125 ALA B O 1
ATOM 2346 N N . PHE B 1 126 ? 23.516 5.438 0.19 1 90.38 126 PHE B N 1
ATOM 2347 C CA . PHE B 1 126 ? 23.297 5.25 -1.24 1 90.38 126 PHE B CA 1
ATOM 2348 C C . PHE B 1 126 ? 21.812 5.105 -1.55 1 90.38 126 PHE B C 1
ATOM 2350 O O . PHE B 1 126 ? 21.328 5.652 -2.537 1 90.38 126 PHE B O 1
ATOM 2357 N N . LEU B 1 127 ? 21.109 4.418 -0.791 1 88.69 127 LEU B N 1
ATOM 2358 C CA . LEU B 1 127 ? 19.672 4.25 -0.96 1 88.69 127 LEU B CA 1
ATOM 2359 C C . LEU B 1 127 ? 18.953 5.594 -0.871 1 88.69 127 LEU B C 1
ATOM 2361 O O . LEU B 1 127 ? 18.047 5.871 -1.656 1 88.69 127 LEU B O 1
ATOM 2365 N N . LEU B 1 128 ? 19.391 6.332 0.054 1 86.25 128 LEU B N 1
ATOM 2366 C CA . LEU B 1 128 ? 18.781 7.648 0.22 1 86.25 128 LEU B CA 1
ATOM 2367 C C . LEU B 1 128 ? 19.031 8.516 -1.008 1 86.25 128 LEU B C 1
ATOM 2369 O O . LEU B 1 128 ? 18.141 9.25 -1.442 1 86.25 128 LEU B O 1
ATOM 2373 N N . GLN B 1 129 ? 20.172 8.406 -1.534 1 88.81 129 GLN B N 1
ATOM 2374 C CA . GLN B 1 129 ? 20.5 9.156 -2.736 1 88.81 129 GLN B CA 1
ATOM 2375 C C . GLN B 1 129 ? 19.641 8.727 -3.916 1 88.81 129 GLN B C 1
ATOM 2377 O O . GLN B 1 129 ? 19.156 9.57 -4.676 1 88.81 129 GLN B O 1
ATOM 2382 N N . ILE B 1 130 ? 19.5 7.488 -4.051 1 88.81 130 ILE B N 1
ATOM 2383 C CA . ILE B 1 130 ? 18.703 6.945 -5.141 1 88.81 130 ILE B CA 1
ATOM 2384 C C . ILE B 1 130 ? 17.25 7.383 -4.973 1 88.81 130 ILE B C 1
ATOM 2386 O O . ILE B 1 130 ? 16.594 7.766 -5.945 1 88.81 130 ILE B O 1
ATOM 2390 N N . PHE B 1 131 ? 16.766 7.316 -3.752 1 85.31 131 PHE B N 1
ATOM 2391 C CA . PHE B 1 131 ? 15.398 7.734 -3.457 1 85.31 131 PHE B CA 1
ATOM 2392 C C . PHE B 1 131 ? 15.188 9.195 -3.846 1 85.31 131 PHE B C 1
ATOM 2394 O O . PHE B 1 131 ? 14.195 9.523 -4.504 1 85.31 131 PHE B O 1
ATOM 2401 N N . GLN B 1 132 ? 16.078 9.984 -3.506 1 84.12 132 GLN B N 1
ATOM 2402 C CA . GLN B 1 132 ? 15.977 11.406 -3.836 1 84.12 132 GLN B CA 1
ATOM 2403 C C . GLN B 1 132 ? 16.016 11.625 -5.344 1 84.12 132 GLN B C 1
ATOM 2405 O O . GLN B 1 132 ? 15.273 12.461 -5.871 1 84.12 132 GLN B O 1
ATOM 2410 N N . LYS B 1 133 ? 16.812 10.898 -5.98 1 88.06 133 LYS B N 1
ATOM 2411 C CA . LYS B 1 133 ? 16.906 10.977 -7.434 1 88.06 133 LYS B CA 1
ATOM 2412 C C . LYS B 1 133 ? 15.586 10.617 -8.094 1 88.06 133 LYS B C 1
ATOM 2414 O O . LYS B 1 133 ? 15.133 11.297 -9.016 1 88.06 133 LYS B O 1
ATOM 2419 N N . ILE B 1 134 ? 15.008 9.602 -7.637 1 85.69 134 ILE B N 1
ATOM 2420 C CA . ILE B 1 134 ? 13.727 9.141 -8.164 1 85.69 134 ILE B CA 1
ATOM 2421 C C . ILE B 1 134 ? 12.656 10.195 -7.926 1 85.69 134 ILE B C 1
ATOM 2423 O O . ILE B 1 134 ? 11.891 10.531 -8.836 1 85.69 134 ILE B O 1
ATOM 2427 N N . MET B 1 135 ? 12.633 10.703 -6.727 1 81.06 135 MET B N 1
ATOM 2428 C CA . MET B 1 135 ? 11.633 11.711 -6.371 1 81.06 135 MET B CA 1
ATOM 2429 C C . MET B 1 135 ? 11.773 12.945 -7.254 1 81.06 135 MET B C 1
ATOM 2431 O O . MET B 1 135 ? 10.773 13.508 -7.699 1 81.06 135 MET B O 1
ATOM 2435 N N . ASN B 1 136 ? 12.93 13.32 -7.512 1 82.56 136 ASN B N 1
ATOM 2436 C CA . ASN B 1 136 ? 13.188 14.477 -8.359 1 82.56 136 ASN B CA 1
ATOM 2437 C C . ASN B 1 136 ? 12.766 14.219 -9.805 1 82.56 136 ASN B C 1
ATOM 2439 O O . ASN B 1 136 ? 12.219 15.109 -10.461 1 82.56 136 ASN B O 1
ATOM 2443 N N . HIS B 1 137 ? 13.039 13.062 -10.203 1 84.38 137 HIS B N 1
ATOM 2444 C CA . HIS B 1 137 ? 12.672 12.703 -11.57 1 84.38 137 HIS B CA 1
ATOM 2445 C C . HIS B 1 137 ? 11.156 12.688 -11.742 1 84.38 137 HIS B C 1
ATOM 2447 O O . HIS B 1 137 ? 10.641 13.195 -12.742 1 84.38 137 HIS B O 1
ATOM 2453 N N . ILE B 1 138 ? 10.477 12.109 -10.836 1 77.31 138 ILE B N 1
ATOM 2454 C CA . ILE B 1 138 ? 9.023 12 -10.906 1 77.31 138 ILE B CA 1
ATOM 2455 C C . ILE B 1 138 ? 8.398 13.391 -10.82 1 77.31 138 ILE B C 1
ATOM 2457 O O . ILE B 1 138 ? 7.422 13.68 -11.523 1 77.31 138 ILE B O 1
ATOM 2461 N N . ALA B 1 139 ? 8.883 14.188 -9.945 1 73.75 139 ALA B N 1
ATOM 2462 C CA . ALA B 1 139 ? 8.383 15.547 -9.797 1 73.75 139 ALA B CA 1
ATOM 2463 C C . ALA B 1 139 ? 8.523 16.328 -11.102 1 73.75 139 ALA B C 1
ATOM 2465 O O . ALA B 1 139 ? 7.656 17.125 -11.453 1 73.75 139 ALA B O 1
ATOM 2466 N N . THR B 1 140 ? 9.531 16.062 -11.773 1 74.69 140 THR B N 1
ATOM 2467 C CA . THR B 1 140 ? 9.805 16.797 -13 1 74.69 140 THR B CA 1
ATOM 2468 C C . THR B 1 140 ? 8.984 16.234 -14.164 1 74.69 140 THR B C 1
ATOM 2470 O O . THR B 1 140 ? 8.578 16.969 -15.062 1 74.69 140 THR B O 1
ATOM 2473 N N . SER B 1 141 ? 8.758 14.969 -14.102 1 70 141 SER B N 1
ATOM 2474 C CA . SER B 1 141 ? 7.996 14.352 -15.18 1 70 141 SER B CA 1
ATOM 2475 C C . SER B 1 141 ? 6.516 14.711 -15.086 1 70 141 SER B C 1
ATOM 2477 O O . SER B 1 141 ? 5.824 14.781 -16.094 1 70 141 SER B O 1
ATOM 2479 N N . GLN B 1 142 ? 5.961 14.688 -13.93 1 60.88 142 GLN B N 1
ATOM 2480 C CA . GLN B 1 142 ? 4.566 15.07 -13.742 1 60.88 142 GLN B CA 1
ATOM 2481 C C . GLN B 1 142 ? 4.344 16.531 -14.109 1 60.88 142 GLN B C 1
ATOM 2483 O O . GLN B 1 142 ? 3.25 16.922 -14.531 1 60.88 142 GLN B O 1
ATOM 2488 N N . GLN B 1 143 ? 5.281 17.406 -13.766 1 55.25 143 GLN B N 1
ATOM 2489 C CA . GLN B 1 143 ? 5.18 18.797 -14.211 1 55.25 143 GLN B CA 1
ATOM 2490 C C . GLN B 1 143 ? 5.062 18.875 -15.734 1 55.25 143 GLN B C 1
ATOM 2492 O O . GLN B 1 143 ? 4.391 19.766 -16.266 1 55.25 143 GLN B O 1
ATOM 2497 N N . LYS B 1 144 ? 5.723 18.141 -16.469 1 50.81 144 LYS B N 1
ATOM 2498 C CA . LYS B 1 144 ? 5.68 18.234 -17.938 1 50.81 144 LYS B CA 1
ATOM 2499 C C . LYS B 1 144 ? 4.301 17.844 -18.469 1 50.81 144 LYS B C 1
ATOM 2501 O O . LYS B 1 144 ? 3.84 18.406 -19.469 1 50.81 144 LYS B O 1
ATOM 2506 N N . THR B 1 145 ? 3.668 16.891 -17.875 1 47.03 145 THR B N 1
ATOM 2507 C CA . THR B 1 145 ? 2.355 16.531 -18.391 1 47.03 145 THR B CA 1
ATOM 2508 C C . THR B 1 145 ? 1.331 17.625 -18.094 1 47.03 145 THR B C 1
ATOM 2510 O O . THR B 1 145 ? 0.43 17.875 -18.891 1 47.03 145 THR B O 1
ATOM 2513 N N . GLU B 1 146 ? 1.342 18.25 -16.938 1 47.28 146 GLU B N 1
ATOM 2514 C CA . GLU B 1 146 ? 0.427 19.344 -16.625 1 47.28 146 GLU B CA 1
ATOM 2515 C C . GLU B 1 146 ? 0.672 20.547 -17.531 1 47.28 146 GLU B C 1
ATOM 2517 O O . GLU B 1 146 ? -0.264 21.266 -17.891 1 47.28 146 GLU B O 1
ATOM 2522 N N . GLU B 1 147 ? 1.882 21 -17.781 1 46.78 147 GLU B N 1
ATOM 2523 C CA . GLU B 1 147 ? 2.141 22.125 -18.672 1 46.78 147 GLU B CA 1
ATOM 2524 C C . GLU B 1 147 ? 1.555 21.891 -20.062 1 46.78 147 GLU B C 1
ATOM 2526 O O . GLU B 1 147 ? 1.208 22.828 -20.766 1 46.78 147 GLU B O 1
ATOM 2531 N N . LYS B 1 148 ? 1.635 20.719 -20.516 1 43.5 148 LYS B N 1
ATOM 2532 C CA . LYS B 1 148 ? 1.096 20.484 -21.844 1 43.5 148 LYS B CA 1
ATOM 2533 C C . LYS B 1 148 ? -0.416 20.688 -21.875 1 43.5 148 LYS B C 1
ATOM 2535 O O . LYS B 1 148 ? -0.993 20.938 -22.938 1 43.5 148 LYS B O 1
ATOM 2540 N N . VAL B 1 149 ? -1.107 20.297 -20.812 1 43.16 149 VAL B N 1
ATOM 2541 C CA . VAL B 1 149 ? -2.555 20.484 -20.875 1 43.16 149 VAL B CA 1
ATOM 2542 C C . VAL B 1 149 ? -2.9 21.969 -20.75 1 43.16 149 VAL B C 1
ATOM 2544 O O . VAL B 1 149 ? -4.043 22.359 -20.984 1 43.16 149 VAL B O 1
ATOM 2547 N N . SER B 1 150 ? -2.186 22.672 -20 1 42.41 150 SER B N 1
ATOM 2548 C CA . SER B 1 150 ? -2.6 24.047 -19.734 1 42.41 150 SER B CA 1
ATOM 2549 C C . SER B 1 150 ? -2.439 24.922 -20.984 1 42.41 150 SER B C 1
ATOM 2551 O O . SER B 1 150 ? -2.775 26.109 -20.953 1 42.41 150 SER B O 1
ATOM 2553 N N . THR B 1 151 ? -1.591 24.578 -21.797 1 40.91 151 THR B N 1
ATOM 2554 C CA . THR B 1 151 ? -1.333 25.672 -22.75 1 40.91 151 THR B CA 1
ATOM 2555 C C . THR B 1 151 ? -2.479 25.797 -23.75 1 40.91 151 THR B C 1
ATOM 2557 O O . THR B 1 151 ? -2.326 26.422 -24.797 1 40.91 151 THR B O 1
ATOM 2560 N N . PRO B 1 152 ? -3.691 25.25 -23.438 1 42.12 152 PRO B N 1
ATOM 2561 C CA . PRO B 1 152 ? -4.473 25.734 -24.578 1 42.12 152 PRO B CA 1
ATOM 2562 C C . PRO B 1 152 ? -4.469 27.25 -24.688 1 42.12 152 PRO B C 1
ATOM 2564 O O . PRO B 1 152 ? -4.879 27.953 -23.75 1 42.12 152 PRO B O 1
ATOM 2567 N N . LYS B 1 153 ? -3.428 27.938 -25.156 1 38.75 153 LYS B N 1
ATOM 2568 C CA . LYS B 1 153 ? -3.424 29.328 -25.562 1 38.75 153 LYS B CA 1
ATOM 2569 C C . LYS B 1 153 ? -4.703 29.688 -26.312 1 38.75 153 LYS B C 1
ATOM 2571 O O . LYS B 1 153 ? -4.98 29.141 -27.375 1 38.75 153 LYS B O 1
ATOM 2576 N N . MET B 1 154 ? -5.809 29.891 -25.578 1 38.78 154 MET B N 1
ATOM 2577 C CA . MET B 1 154 ? -6.938 30.578 -26.188 1 38.78 154 MET B CA 1
ATOM 2578 C C . MET B 1 154 ? -6.469 31.781 -27 1 38.78 154 MET B C 1
ATOM 2580 O O . MET B 1 154 ? -5.867 32.719 -26.438 1 38.78 154 MET B O 1
ATOM 2584 N N . LYS B 1 155 ? -6.004 31.609 -28.156 1 38.97 155 LYS B N 1
ATOM 2585 C CA . LYS B 1 155 ? -5.859 32.656 -29.156 1 38.97 155 LYS B CA 1
ATOM 2586 C C . LYS B 1 155 ? -7.102 33.562 -29.203 1 38.97 155 LYS B C 1
ATOM 2588 O O . LYS B 1 155 ? -8.211 33.062 -29.406 1 38.97 155 LYS B O 1
ATOM 2593 N N . ASN B 1 156 ? -7.145 34.5 -28.359 1 36.94 156 ASN B N 1
ATOM 2594 C CA . ASN B 1 156 ? -8.086 35.594 -28.484 1 36.94 156 ASN B CA 1
ATOM 2595 C C . ASN B 1 156 ? -8.328 36 -29.938 1 36.94 156 ASN B C 1
ATOM 2597 O O . ASN B 1 156 ? -7.387 36.375 -30.641 1 36.94 156 ASN B O 1
ATOM 2601 N N . ILE B 1 157 ? -9.234 35.375 -30.594 1 41.34 157 ILE B N 1
ATOM 2602 C CA . ILE B 1 157 ? -9.68 35.781 -31.922 1 41.34 157 ILE B CA 1
ATOM 2603 C C . ILE B 1 157 ? -9.984 37.281 -31.906 1 41.34 157 ILE B C 1
ATOM 2605 O O . ILE B 1 157 ? -10.766 37.75 -31.078 1 41.34 157 ILE B O 1
ATOM 2609 N N . PRO B 1 158 ? -9.094 38.062 -32.469 1 37 158 PRO B N 1
ATOM 2610 C CA . PRO B 1 158 ? -9.281 39.5 -32.625 1 37 158 PRO B CA 1
ATOM 2611 C C . PRO B 1 158 ? -10.648 39.875 -33.219 1 37 158 PRO B C 1
ATOM 2613 O O . PRO B 1 158 ? -11.07 39.281 -34.219 1 37 158 PRO B O 1
ATOM 2616 N N . ILE B 1 159 ? -11.695 40.094 -32.438 1 36.56 159 ILE B N 1
ATOM 2617 C CA . ILE B 1 159 ? -12.953 40.625 -32.906 1 36.56 159 ILE B CA 1
ATOM 2618 C C . ILE B 1 159 ? -12.68 41.844 -33.781 1 36.56 159 ILE B C 1
ATOM 2620 O O . ILE B 1 159 ? -12.078 42.844 -33.312 1 36.56 159 ILE B O 1
ATOM 2624 N N . GLU B 1 160 ? -12.531 41.688 -35.094 1 31.67 160 GLU B N 1
ATOM 2625 C CA . GLU B 1 160 ? -12.758 42.812 -36.031 1 31.67 160 GLU B CA 1
ATOM 2626 C C . GLU B 1 160 ? -14.164 43.375 -35.875 1 31.67 160 GLU B C 1
ATOM 2628 O O . GLU B 1 160 ? -15.109 42.625 -35.594 1 31.67 160 GLU B O 1
#

Foldseek 3Di:
DPDPVNVVVVCVVCVCVQQPDVVNVVVVVQDPPLLLVLLLVQVVDPQAALVNSCVVSVHDSVVSVVSVVSCVVVVQKDWDADPVHRVGIGMHGDPNNVVVNVVVVVVVVVSVCVVCVVDDPVRVVVVVVVVVVVVVVVVVVVVVVVVVVPPPVPPPPPPD/DPDPVNVVVVCVVCVCVQQPDVVNVVVVVQDPPLLLVLLLVQVVDPQAALVNSCVVSVHDSVVSVVSVVSCVVVQQKDWDADPVHRVGIGMHGDPNNVVVNVVVVVVVVVSVCVVCVVDDPVRVVVVVVVVVVVVVVVVVVVVVVVVVVPPPVPPPPPPD

Nearest PDB structures (foldseek):
  4zzl-assembly1_B  TM=7.401E-01  e=4.477E-07  Pseudomonas aeruginosa
  1lnw-assembly7_A  TM=7.688E-01  e=1.390E-06  Pseudomonas aeruginosa
  2nnn-assembly3_F  TM=6.931E-01  e=5.759E-07  Pseudomonas aeruginosa
  6pcp-assembly2_C  TM=6.653E-01  e=3.947E-07  Bordetella pertussis
  7kfq-assembly1_A  TM=5.840E-01  e=1.535E-07  Variovorax paradoxus

pLDDT: mean 81.99, std 16.93, range [31.0, 98.38]

Solvent-accessible surface area (backbone atoms only — not comparable to full-atom values): 17934 Å² total; per-residue (Å²): 124,94,41,64,68,58,51,49,49,51,46,66,73,41,35,49,76,73,60,39,49,71,70,43,44,57,46,32,72,71,41,31,64,66,53,49,50,49,51,54,51,49,72,76,51,73,89,34,31,71,65,56,50,17,61,70,62,62,45,56,63,70,55,39,51,53,51,50,51,50,37,36,73,72,45,31,30,45,77,46,63,37,88,90,44,68,86,41,58,31,47,45,69,31,74,60,23,49,52,49,45,50,50,51,51,50,53,49,47,52,51,49,47,58,46,50,69,61,44,53,72,67,54,48,51,50,51,51,51,52,49,51,46,34,52,52,44,51,56,52,53,56,50,53,57,52,54,65,65,60,54,72,70,77,73,74,73,77,82,125,124,94,42,64,68,58,51,50,50,52,46,65,73,42,35,48,78,71,62,38,48,72,72,43,45,58,46,32,72,70,42,31,64,66,54,51,49,50,51,55,50,50,72,77,52,74,90,34,32,71,65,55,49,18,62,69,61,60,46,56,62,71,55,38,50,53,52,51,52,51,37,37,73,72,48,31,29,45,78,45,62,38,87,90,45,70,86,42,62,31,47,46,70,30,74,60,23,50,51,49,45,52,50,51,50,53,52,50,45,52,51,50,50,59,47,52,68,60,45,52,72,67,54,49,52,49,49,52,51,51,51,51,46,33,53,54,45,51,57,52,53,55,50,54,57,52,55,66,66,61,54,72,70,77,73,75,74,78,83,124

InterPro domains:
  IPR000835 MarR-type HTH domain [PF01047] (31-89)
  IPR000835 MarR-type HTH domain [PR00598] (48-64)
  IPR000835 MarR-type HTH domain [PR00598] (65-80)
  IPR000835 MarR-type HTH domain [PR00598] (84-100)
  IPR000835 MarR-type HTH domain [PR00598] (114-134)
  IPR000835 MarR-type HTH domain [PS50995] (1-136)
  IPR000835 MarR-type HTH domain [SM00347] (22-124)
  IPR036388 Winged helix-like DNA-binding domain superfamily [G3DSA:1.10.10.10] (11-157)
  IPR036390 Winged helix DNA-binding domain superfamily [SSF46785] (17-136)

Radius of gyration: 23.28 Å; Cα contacts (8 Å, |Δi|>4): 260; chains: 2; bounding box: 46×86×74 Å

Organism: Bacillus thuringiensis (NCBI:txid1428)

Secondary structure (DSSP, 8-state):
---HHHHHHHHHHHHHHHH--HHHHHHHHH--HHHHHHHHHHHT-SSB-HHHHHHHHT--HHHHHHHHHHHHHTTSEEEEE-SS-TT-EEEEE-HHHHHHHHHHHHHHHHHHHHHHHTS-HHHHHHHHHHHHHHHHHHHHHHHHHHHHHH----------/---HHHHHHHHHHHHHHHH--HHHHHHHHH--HHHHHHHHHHHT-SSB-HHHHHHHHT--HHHHHHHHHHHHHTTSEEEEE-SS-TT-EEEEE-HHHHHHHHHHHHHHHHHHHHHHHTS-HHHHHHHHHHHHHHHHHHHHHHHHHHHHHH----------